Protein AF-A0AAU2HZW0-F1 (afdb_monomer_lite)

Structure (mmCIF, N/CA/C/O backbone):
data_AF-A0AAU2HZW0-F1
#
_entry.id   AF-A0AAU2HZW0-F1
#
loop_
_atom_site.group_PDB
_atom_site.id
_atom_site.type_symbol
_atom_site.label_atom_id
_atom_site.label_alt_id
_atom_site.label_comp_id
_atom_site.label_asym_id
_atom_site.label_entity_id
_atom_site.label_seq_id
_atom_site.pdbx_PDB_ins_code
_atom_site.Cartn_x
_atom_site.Cartn_y
_atom_site.Cartn_z
_atom_site.occupancy
_atom_site.B_iso_or_equiv
_atom_site.auth_seq_id
_atom_site.auth_comp_id
_atom_site.auth_asym_id
_atom_site.auth_atom_id
_atom_site.pdbx_PDB_model_num
ATOM 1 N N . MET A 1 1 ? -7.764 9.791 14.811 1.00 77.94 1 MET A N 1
ATOM 2 C CA . MET A 1 1 ? -8.175 8.556 15.527 1.00 77.94 1 MET A CA 1
ATOM 3 C C . MET A 1 1 ? -9.688 8.484 15.523 1.00 77.94 1 MET A C 1
ATOM 5 O O . MET A 1 1 ? -10.315 9.526 15.674 1.00 77.94 1 MET A O 1
ATOM 9 N N . GLU A 1 2 ? -10.262 7.289 15.417 1.00 84.25 2 GLU A N 1
ATOM 10 C CA . GLU A 1 2 ? -11.712 7.095 15.271 1.00 84.25 2 GLU A CA 1
ATOM 11 C C . GLU A 1 2 ? -12.222 5.983 16.209 1.00 84.25 2 GLU A C 1
ATOM 13 O O . GLU A 1 2 ? -11.619 4.909 16.251 1.00 84.25 2 GLU A O 1
ATOM 18 N N . PRO A 1 3 ? -13.293 6.195 16.997 1.00 88.62 3 PRO A N 1
ATOM 19 C CA . PRO A 1 3 ? -13.894 5.131 17.797 1.00 88.62 3 PRO A CA 1
ATOM 20 C C . PRO A 1 3 ? -14.675 4.162 16.899 1.00 88.62 3 PRO A C 1
ATOM 22 O O . PRO A 1 3 ? -15.538 4.575 16.135 1.00 88.62 3 PRO A O 1
ATOM 25 N N . LEU A 1 4 ? -14.404 2.864 17.029 1.00 88.38 4 LEU A N 1
ATOM 26 C CA . LEU A 1 4 ? -15.073 1.808 16.259 1.00 88.38 4 LEU A CA 1
ATOM 27 C C . LEU A 1 4 ? -16.282 1.206 16.988 1.00 88.38 4 LEU A C 1
ATOM 29 O O . LEU A 1 4 ? -17.094 0.520 16.375 1.00 88.38 4 LEU A O 1
ATOM 33 N N . GLY A 1 5 ? -16.392 1.436 18.297 1.00 91.69 5 GLY A N 1
ATOM 34 C CA . GLY A 1 5 ? -17.470 0.916 19.135 1.00 91.69 5 GLY A CA 1
ATOM 35 C C . GLY A 1 5 ? -16.961 0.182 20.371 1.00 91.69 5 GLY A C 1
ATOM 36 O O . GLY A 1 5 ? -15.777 0.240 20.713 1.00 91.69 5 GLY A O 1
ATOM 37 N N . VAL A 1 6 ? -17.882 -0.491 21.056 1.00 94.88 6 VAL A N 1
ATOM 38 C CA . VAL A 1 6 ? -17.622 -1.249 22.283 1.00 94.88 6 VAL A CA 1
ATOM 39 C C . VAL A 1 6 ? -18.005 -2.705 22.050 1.00 94.88 6 VAL A C 1
ATOM 41 O O . VAL A 1 6 ? -19.063 -2.978 21.484 1.00 94.88 6 VAL A O 1
ATOM 44 N N . ASP A 1 7 ? -17.144 -3.634 22.455 1.00 93.88 7 ASP A N 1
ATOM 45 C CA . ASP A 1 7 ? -17.416 -5.065 22.316 1.00 93.88 7 ASP A CA 1
ATOM 46 C C . ASP A 1 7 ? -18.229 -5.647 23.487 1.00 93.88 7 ASP A C 1
ATOM 48 O O . ASP A 1 7 ? -18.533 -4.977 24.475 1.00 93.88 7 ASP A O 1
ATOM 52 N N . ALA A 1 8 ? -18.562 -6.938 23.397 1.00 94.25 8 ALA A N 1
ATOM 53 C CA . ALA A 1 8 ? -19.323 -7.646 24.427 1.00 94.25 8 ALA A CA 1
ATOM 54 C C . ALA A 1 8 ? -18.599 -7.741 25.788 1.00 94.25 8 ALA A C 1
ATOM 56 O O . ALA A 1 8 ? -19.225 -8.069 26.794 1.00 94.25 8 ALA A O 1
ATOM 57 N N . GLN A 1 9 ? -17.291 -7.474 25.836 1.00 96.50 9 GLN A N 1
ATOM 58 C CA . GLN A 1 9 ? -16.495 -7.439 27.063 1.00 96.50 9 GLN A CA 1
ATOM 59 C C . GLN A 1 9 ? -16.372 -6.019 27.629 1.00 96.50 9 GLN A C 1
ATOM 61 O O . GLN A 1 9 ? -15.643 -5.820 28.601 1.00 96.50 9 GLN A O 1
ATOM 66 N N . MET A 1 10 ? -17.098 -5.047 27.069 1.00 96.06 10 MET A N 1
ATOM 67 C CA . MET A 1 10 ? -17.045 -3.628 27.423 1.00 96.06 10 MET A CA 1
ATOM 68 C C . MET A 1 10 ? -15.685 -2.982 27.127 1.00 96.06 10 MET A C 1
ATOM 70 O O . MET A 1 10 ? -15.244 -2.080 27.840 1.00 96.06 10 MET A O 1
ATOM 74 N N . ARG A 1 11 ? -14.981 -3.432 26.085 1.00 96.50 11 ARG A N 1
ATOM 75 C CA . ARG A 1 11 ? -13.724 -2.815 25.645 1.00 96.50 11 ARG A CA 1
ATOM 76 C C . ARG A 1 11 ? -14.002 -1.818 24.530 1.00 96.50 11 ARG A C 1
ATOM 78 O O . ARG A 1 11 ? -14.713 -2.138 23.584 1.00 96.50 11 ARG A O 1
ATOM 85 N N . LEU A 1 12 ? -13.425 -0.623 24.620 1.00 94.44 12 LEU A N 1
ATOM 86 C CA . LEU A 1 12 ? -13.510 0.399 23.576 1.00 94.44 12 LEU A CA 1
ATOM 87 C C . LEU A 1 12 ? -12.501 0.101 22.463 1.00 94.44 12 LEU A C 1
ATOM 89 O O . LEU A 1 12 ? -11.296 0.044 22.711 1.00 94.44 12 LEU A O 1
ATOM 93 N N . HIS A 1 13 ? -12.986 -0.046 21.236 1.00 93.06 13 HIS A N 1
ATOM 94 C CA . HIS A 1 13 ? -12.160 -0.207 20.046 1.00 93.06 13 HIS A CA 1
ATOM 95 C C . HIS A 1 13 ? -11.891 1.167 19.430 1.00 93.06 13 HIS A C 1
ATOM 97 O O . HIS A 1 13 ? -12.822 1.922 19.152 1.00 93.06 13 HIS A O 1
ATOM 103 N N . VAL A 1 14 ? -10.621 1.491 19.199 1.00 91.69 14 VAL A N 1
ATOM 104 C CA . VAL A 1 14 ? -10.196 2.755 18.586 1.00 91.69 14 VAL A CA 1
ATOM 105 C C . VAL A 1 14 ? -9.297 2.455 17.399 1.00 91.69 14 VAL A C 1
ATOM 107 O O . VAL A 1 14 ? -8.300 1.753 17.543 1.00 91.69 14 VAL A O 1
ATOM 110 N N . LEU A 1 15 ? -9.629 3.002 16.236 1.00 87.00 15 LEU A N 1
ATOM 111 C CA . LEU A 1 15 ? -8.777 2.990 15.062 1.00 87.00 15 LEU A CA 1
ATOM 112 C C . LEU A 1 15 ? -7.745 4.117 15.155 1.00 87.00 15 LEU A C 1
ATOM 114 O O . LEU A 1 15 ? -8.073 5.308 15.223 1.00 87.00 15 LEU A O 1
ATOM 118 N N . CYS A 1 16 ? -6.479 3.729 15.157 1.00 86.00 16 CYS A N 1
ATOM 119 C CA . CYS A 1 16 ? -5.335 4.619 15.138 1.00 86.00 16 CYS A CA 1
ATOM 120 C C . CYS A 1 16 ? -4.863 4.837 13.696 1.00 86.00 16 CYS A C 1
ATOM 122 O O . CYS A 1 16 ? -4.792 3.911 12.890 1.00 86.00 16 CYS A O 1
ATOM 124 N N . GLU A 1 17 ? -4.512 6.082 13.383 1.00 76.81 17 GLU A N 1
ATOM 125 C CA . GLU A 1 17 ? -4.010 6.477 12.059 1.00 76.81 17 GLU A CA 1
ATOM 126 C C . GLU A 1 17 ? -2.512 6.207 11.900 1.00 76.81 17 GLU A C 1
ATOM 128 O O . GLU A 1 17 ? -2.018 6.087 10.784 1.00 76.81 17 GLU A O 1
ATOM 133 N N . SER A 1 18 ? -1.777 6.103 13.012 1.00 76.00 18 SER A N 1
ATOM 134 C CA . SER A 1 18 ? -0.335 5.878 13.003 1.00 76.00 18 SER A CA 1
ATOM 135 C C . SER A 1 18 ? 0.115 4.956 14.142 1.00 76.00 18 SER A C 1
ATOM 137 O O . SER A 1 18 ? -0.542 4.891 15.191 1.00 76.00 18 SER A O 1
ATOM 139 N N . PRO A 1 19 ? 1.274 4.285 13.989 1.00 75.25 19 PRO A N 1
ATOM 140 C CA . PRO A 1 19 ? 1.887 3.522 15.073 1.00 75.25 19 PRO A CA 1
ATOM 141 C C . PRO A 1 19 ? 2.162 4.373 16.318 1.00 75.25 19 PRO A C 1
ATOM 143 O O . PRO A 1 19 ? 1.981 3.891 17.430 1.00 75.25 19 PRO A O 1
ATOM 146 N N . ALA A 1 20 ? 2.535 5.647 16.147 1.00 80.56 20 ALA A N 1
ATOM 147 C CA . ALA A 1 20 ? 2.766 6.564 17.262 1.00 80.56 20 ALA A CA 1
ATOM 148 C C . ALA A 1 20 ? 1.491 6.780 18.090 1.00 80.56 20 ALA A C 1
ATOM 150 O O . ALA A 1 20 ? 1.533 6.661 19.314 1.00 80.56 20 ALA A O 1
ATOM 151 N N . TRP A 1 21 ? 0.345 7.000 17.432 1.00 85.50 21 TRP A N 1
ATOM 152 C CA . TRP A 1 21 ? -0.949 7.109 18.111 1.00 85.50 21 TRP A CA 1
ATOM 153 C C . TRP A 1 21 ? -1.341 5.820 18.820 1.00 85.50 21 TRP A C 1
ATOM 155 O O . TRP A 1 21 ? -1.805 5.874 19.955 1.00 85.50 21 TRP A O 1
ATOM 165 N N . ARG A 1 22 ? -1.115 4.660 18.192 1.00 88.31 22 ARG A N 1
ATOM 166 C CA . ARG A 1 22 ? -1.355 3.360 18.830 1.00 88.31 22 ARG A CA 1
ATOM 167 C C . ARG A 1 22 ? -0.526 3.206 20.104 1.00 88.31 22 ARG A C 1
ATOM 169 O O . ARG A 1 22 ? -1.086 2.874 21.146 1.00 88.31 22 ARG A O 1
ATOM 176 N N . THR A 1 23 ? 0.777 3.474 20.033 1.00 88.88 23 THR A N 1
ATOM 177 C CA . THR A 1 23 ? 1.684 3.398 21.186 1.00 88.88 23 THR A CA 1
ATOM 178 C C . THR A 1 23 ? 1.265 4.375 22.277 1.00 88.88 23 THR A C 1
ATOM 180 O O . THR A 1 23 ? 1.143 3.992 23.438 1.00 88.88 23 THR A O 1
ATOM 183 N N . GLN A 1 24 ? 0.978 5.627 21.919 1.00 91.50 24 GLN A N 1
ATOM 184 C CA . GLN A 1 24 ? 0.520 6.627 22.876 1.00 91.50 24 GLN A CA 1
ATOM 185 C C . GLN A 1 24 ? -0.775 6.183 23.558 1.00 91.50 24 GLN A C 1
ATOM 187 O O . GLN A 1 24 ? -0.855 6.226 24.782 1.00 91.50 24 GLN A O 1
ATOM 192 N N . LEU A 1 25 ? -1.760 5.704 22.796 1.00 91.62 25 LEU A N 1
ATOM 193 C CA . LEU A 1 25 ? -3.047 5.260 23.324 1.00 91.62 25 LEU A CA 1
ATOM 194 C C . LEU A 1 25 ? -2.915 4.024 24.225 1.00 91.62 25 LEU A C 1
ATOM 196 O O . LEU A 1 25 ? -3.631 3.912 25.215 1.00 91.62 25 LEU A O 1
ATOM 200 N N . GLN A 1 26 ? -1.962 3.134 23.941 1.00 90.31 26 GLN A N 1
ATOM 201 C CA . GLN A 1 26 ? -1.610 2.028 24.836 1.00 90.31 26 GLN A CA 1
ATOM 202 C C . GLN A 1 26 ? -1.012 2.527 26.159 1.00 90.31 26 GLN A C 1
ATOM 204 O O . GLN A 1 26 ? -1.363 2.006 27.216 1.00 90.31 26 GLN A O 1
ATOM 209 N N . LEU A 1 27 ? -0.163 3.560 26.122 1.00 93.56 27 LEU A N 1
ATOM 210 C CA . LEU A 1 27 ? 0.446 4.148 27.321 1.00 93.56 27 LEU A CA 1
ATOM 211 C C . LEU A 1 27 ? -0.572 4.902 28.188 1.00 93.56 27 LEU A C 1
ATOM 213 O O . LEU A 1 27 ? -0.536 4.797 29.413 1.00 93.56 27 LEU A O 1
ATOM 217 N N . ILE A 1 28 ? -1.496 5.643 27.569 1.00 94.25 28 ILE A N 1
ATOM 218 C CA . ILE A 1 28 ? -2.490 6.464 28.284 1.00 94.25 28 ILE A CA 1
ATOM 219 C C . ILE A 1 28 ? -3.854 5.781 28.444 1.00 94.25 28 ILE A C 1
ATOM 221 O O . ILE A 1 28 ? -4.786 6.392 28.968 1.00 94.25 28 ILE A O 1
ATOM 225 N N . GLY A 1 29 ? -3.993 4.526 28.012 1.00 93.12 29 GLY A N 1
ATOM 226 C CA . GLY A 1 29 ? -5.290 3.858 27.888 1.00 93.12 29 GLY A CA 1
ATOM 227 C C . GLY A 1 29 ? -6.062 3.786 29.202 1.00 93.12 29 GLY A C 1
ATOM 228 O O . GLY A 1 29 ? -7.246 4.104 29.238 1.00 93.12 29 GLY A O 1
ATOM 229 N N . LYS A 1 30 ? -5.392 3.449 30.311 1.00 94.31 30 LYS A N 1
ATOM 230 C CA . LYS A 1 30 ? -6.036 3.371 31.631 1.00 94.31 30 LYS A CA 1
ATOM 231 C C . LYS A 1 30 ? -6.530 4.744 32.128 1.00 94.31 30 LYS A C 1
ATOM 233 O O . LYS A 1 30 ? -7.710 4.831 32.453 1.00 94.31 30 LYS A O 1
ATOM 238 N N . PRO A 1 31 ? -5.709 5.815 32.148 1.00 96.25 31 PRO A N 1
ATOM 239 C CA . PRO A 1 31 ? -6.196 7.167 32.436 1.00 96.25 31 PRO A CA 1
ATOM 240 C C . PRO A 1 31 ? -7.375 7.609 31.559 1.00 96.25 31 PRO A C 1
ATOM 242 O O . PRO A 1 31 ? -8.339 8.173 32.072 1.00 96.25 31 PRO A O 1
ATOM 245 N N . VAL A 1 32 ? -7.324 7.320 30.253 1.00 94.38 32 VAL A N 1
ATOM 246 C CA . VAL A 1 32 ? -8.407 7.647 29.312 1.00 94.38 32 VAL A CA 1
ATOM 247 C C . VAL A 1 32 ? -9.694 6.905 29.674 1.00 94.38 32 VAL A C 1
ATOM 249 O O . VAL A 1 32 ? -10.743 7.534 29.773 1.00 94.38 32 VAL A O 1
ATOM 252 N N . LEU A 1 33 ? -9.625 5.598 29.937 1.00 95.56 33 LEU A N 1
ATOM 253 C CA . LEU A 1 33 ? -10.787 4.797 30.336 1.00 95.56 33 LEU A CA 1
ATOM 254 C C . LEU A 1 33 ? -11.407 5.276 31.647 1.00 95.56 33 LEU A C 1
ATOM 256 O O . LEU A 1 33 ? -12.627 5.402 31.723 1.00 95.56 33 LEU A O 1
ATOM 260 N N . THR A 1 34 ? -10.583 5.578 32.657 1.00 96.50 34 THR A N 1
ATOM 261 C CA . THR A 1 34 ? -11.065 6.153 33.921 1.00 96.50 34 THR A CA 1
ATOM 262 C C . THR A 1 34 ? -11.847 7.427 33.646 1.00 96.50 34 THR A C 1
ATOM 264 O O . THR A 1 34 ? -12.979 7.564 34.102 1.00 96.50 34 THR A O 1
ATOM 267 N N . ARG A 1 35 ? -11.285 8.326 32.831 1.00 96.69 35 ARG A N 1
ATOM 268 C CA . ARG A 1 35 ? -11.930 9.598 32.522 1.00 96.69 35 ARG A CA 1
ATOM 269 C C . ARG A 1 35 ? -13.231 9.428 31.742 1.00 96.69 35 ARG A C 1
ATOM 271 O O . ARG A 1 35 ? -14.188 10.147 32.006 1.00 96.69 35 ARG A O 1
ATOM 278 N N . ILE A 1 36 ? -13.286 8.482 30.805 1.00 95.12 36 ILE A N 1
ATOM 279 C CA . ILE A 1 36 ? -14.516 8.183 30.062 1.00 95.12 36 ILE A CA 1
ATOM 280 C C . ILE A 1 36 ? -15.592 7.644 31.008 1.00 95.12 36 ILE A C 1
ATOM 282 O O . ILE A 1 36 ? -16.710 8.141 30.968 1.00 95.12 36 ILE A O 1
ATOM 286 N N . ASN A 1 37 ? -15.263 6.697 31.890 1.00 96.81 37 ASN A N 1
ATOM 287 C CA . ASN A 1 37 ? -16.222 6.137 32.848 1.00 96.81 37 ASN A CA 1
ATOM 288 C C . ASN A 1 37 ? -16.684 7.156 33.906 1.00 96.81 37 ASN A C 1
ATOM 290 O O . ASN A 1 37 ? -17.776 7.018 34.442 1.00 96.81 37 ASN A O 1
ATOM 294 N N . GLU A 1 38 ? -15.886 8.181 34.217 1.00 97.25 38 GLU A N 1
ATOM 295 C CA . GLU A 1 38 ? -16.331 9.302 35.059 1.00 97.25 38 GLU A CA 1
ATOM 296 C C . GLU A 1 38 ? -17.369 10.183 34.352 1.00 97.25 38 GLU A C 1
ATOM 298 O O . GLU A 1 38 ? -18.304 10.661 34.990 1.00 97.25 38 GLU A O 1
ATOM 303 N N . ILE A 1 39 ? -17.193 10.420 33.047 1.00 97.25 39 ILE A N 1
ATOM 304 C CA . ILE A 1 39 ? -18.077 11.281 32.245 1.00 97.25 39 ILE A CA 1
ATOM 305 C C . ILE A 1 39 ? -19.340 10.524 31.811 1.00 97.25 39 ILE A C 1
ATOM 307 O O . ILE A 1 39 ? -20.415 11.113 31.758 1.00 97.25 39 ILE A O 1
ATOM 311 N N . VAL A 1 40 ? -19.209 9.228 31.514 1.00 95.06 40 VAL A N 1
ATOM 312 C CA . VAL A 1 40 ? -20.276 8.339 31.032 1.00 95.06 40 VAL A CA 1
ATOM 313 C C . VAL A 1 40 ? -20.294 7.061 31.890 1.00 95.06 40 VAL A C 1
ATOM 315 O O . VAL A 1 40 ? -19.777 6.020 31.471 1.00 95.06 40 VAL A O 1
ATOM 318 N N . PRO A 1 41 ? -20.846 7.110 33.117 1.00 91.56 41 PRO A N 1
ATOM 319 C CA . PRO A 1 41 ? -20.800 5.989 34.064 1.00 91.56 41 PRO A CA 1
ATOM 320 C C . PRO A 1 41 ? -21.468 4.704 33.565 1.00 91.56 41 PRO A C 1
ATOM 322 O O . PRO A 1 41 ? -21.060 3.598 33.928 1.00 91.56 41 PRO A O 1
ATOM 325 N N . GLU A 1 42 ? -22.484 4.827 32.715 1.00 92.81 42 GLU A N 1
ATOM 326 C CA . GLU A 1 42 ? -23.178 3.714 32.072 1.00 92.81 42 GLU A CA 1
ATOM 327 C C . GLU A 1 42 ? -22.309 2.956 31.060 1.00 92.81 42 GLU A C 1
ATOM 329 O O . GLU A 1 42 ? -22.583 1.784 30.801 1.00 92.81 42 GLU A O 1
ATOM 334 N N . ALA A 1 43 ? -21.236 3.570 30.543 1.00 89.69 43 ALA A N 1
ATOM 335 C CA . ALA A 1 43 ? -20.350 2.932 29.572 1.00 89.69 43 ALA A CA 1
ATOM 336 C C . ALA A 1 43 ? -19.562 1.763 30.176 1.00 89.69 43 ALA A C 1
ATOM 338 O O . ALA A 1 43 ? -19.249 0.824 29.453 1.00 89.69 43 ALA A O 1
ATOM 339 N N . ARG A 1 44 ? -19.249 1.804 31.484 1.00 93.06 44 ARG A N 1
ATOM 340 C CA . ARG A 1 44 ? -18.592 0.720 32.250 1.00 93.06 44 ARG A CA 1
ATOM 341 C C . ARG A 1 44 ? -17.438 0.043 31.499 1.00 93.06 44 ARG A C 1
ATOM 343 O O . ARG A 1 44 ? -17.308 -1.182 31.518 1.00 93.06 44 ARG A O 1
ATOM 350 N N . LEU A 1 45 ? -16.609 0.838 30.827 1.00 96.25 45 LEU A N 1
ATOM 351 C CA . LEU A 1 45 ? -15.553 0.326 29.969 1.00 96.25 45 LEU A CA 1
ATOM 352 C C . LEU A 1 45 ? -14.490 -0.390 30.804 1.00 96.25 45 LEU A C 1
ATOM 354 O O . LEU A 1 45 ? -13.998 0.152 31.796 1.00 96.25 45 LEU A O 1
ATOM 358 N N . THR A 1 46 ? -14.116 -1.594 30.385 1.00 96.06 46 THR A N 1
ATOM 359 C CA . THR A 1 46 ? -13.159 -2.472 31.078 1.00 96.06 46 THR A CA 1
ATOM 360 C C . THR A 1 46 ? -11.776 -2.459 30.429 1.00 96.06 46 THR A C 1
ATOM 362 O O . THR A 1 46 ? -10.797 -2.880 31.046 1.00 96.06 46 THR A O 1
ATOM 365 N N . GLY A 1 47 ? -11.673 -1.971 29.191 1.00 94.88 47 GLY A N 1
ATOM 366 C CA . GLY A 1 47 ? -10.436 -1.989 28.422 1.00 94.88 47 GLY A CA 1
ATOM 367 C C . GLY A 1 47 ? -10.489 -1.116 27.175 1.00 94.88 47 GLY A C 1
ATOM 368 O O . GLY A 1 47 ? -11.546 -0.637 26.769 1.00 94.88 47 GLY A O 1
ATOM 369 N N . LEU A 1 48 ? -9.322 -0.915 26.568 1.00 95.44 48 LEU A N 1
ATOM 370 C CA . LEU A 1 48 ? -9.150 -0.155 25.337 1.00 95.44 48 LEU A CA 1
ATOM 371 C C . LEU A 1 48 ? -8.294 -0.976 24.379 1.00 95.44 48 LEU A C 1
ATOM 373 O O . LEU A 1 48 ? -7.218 -1.448 24.750 1.00 95.44 48 LEU A O 1
ATOM 377 N N . LEU A 1 49 ? -8.765 -1.120 23.144 1.00 92.94 49 LEU A N 1
ATOM 378 C CA . LEU A 1 49 ? -8.070 -1.817 22.071 1.00 92.94 49 LEU A CA 1
ATOM 379 C C . LEU A 1 49 ? -7.788 -0.848 20.926 1.00 92.94 49 LEU A C 1
ATOM 381 O O . LEU A 1 49 ? -8.700 -0.351 20.269 1.00 92.94 49 LEU A O 1
ATOM 385 N N . ALA A 1 50 ? -6.501 -0.591 20.705 1.00 91.00 50 ALA A N 1
ATOM 386 C CA . ALA A 1 50 ? -6.011 0.239 19.618 1.00 91.00 50 ALA A CA 1
ATOM 387 C C . ALA A 1 50 ? -5.745 -0.625 18.376 1.00 91.00 50 ALA A C 1
ATOM 389 O O . ALA A 1 50 ? -4.855 -1.482 18.384 1.00 91.00 50 ALA A O 1
ATOM 390 N N . HIS A 1 51 ? -6.511 -0.377 17.320 1.00 85.94 51 HIS A N 1
ATOM 391 C CA . HIS A 1 51 ? -6.424 -1.048 16.027 1.00 85.94 51 HIS A CA 1
ATOM 392 C C . HIS A 1 51 ? -5.679 -0.169 15.034 1.00 85.94 51 HIS A C 1
ATOM 394 O O . HIS A 1 51 ? -5.774 1.052 15.078 1.00 85.94 51 HIS A O 1
ATOM 400 N N . MET A 1 52 ? -4.956 -0.791 14.115 1.00 83.12 52 MET A N 1
ATOM 401 C CA . MET A 1 52 ? -4.471 -0.131 12.904 1.00 83.12 52 MET A CA 1
ATOM 402 C C . MET A 1 52 ? -5.256 -0.708 11.738 1.00 83.12 52 MET A C 1
ATOM 404 O O . MET A 1 52 ? -5.631 -1.882 11.784 1.00 83.12 52 MET A O 1
ATOM 408 N N . ARG A 1 53 ? -5.470 0.082 10.685 1.00 79.38 53 ARG A N 1
ATOM 409 C CA . ARG A 1 53 ? -5.968 -0.491 9.434 1.00 79.38 53 ARG A CA 1
ATOM 410 C C . ARG A 1 53 ? -4.969 -1.544 8.942 1.00 79.38 53 ARG A C 1
ATOM 412 O O . ARG A 1 53 ? -3.761 -1.273 8.982 1.00 79.38 53 ARG A O 1
ATOM 419 N N . PRO A 1 5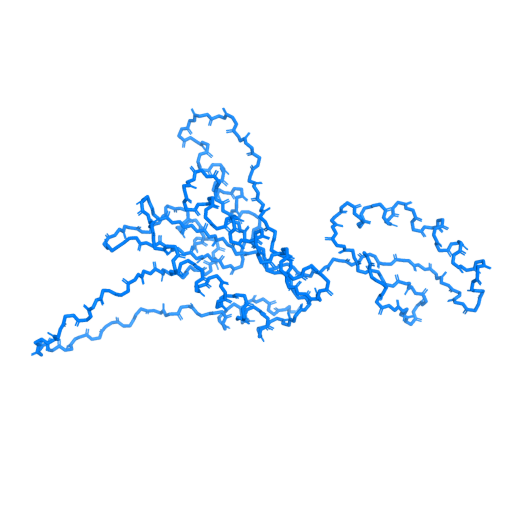4 ? -5.426 -2.727 8.502 1.00 80.06 54 PRO A N 1
ATOM 420 C CA . PRO A 1 54 ? -4.543 -3.675 7.848 1.00 80.06 54 PRO A CA 1
ATOM 421 C C . PRO A 1 54 ? -3.914 -3.010 6.621 1.00 80.06 54 PRO A C 1
ATOM 423 O O . PRO A 1 54 ? -4.559 -2.224 5.924 1.00 80.06 54 PRO A O 1
ATOM 426 N N . ARG A 1 55 ? -2.635 -3.291 6.382 1.00 85.12 55 ARG A N 1
ATOM 427 C CA . ARG A 1 55 ? -1.845 -2.636 5.341 1.00 85.12 55 ARG A CA 1
ATOM 428 C C . ARG A 1 55 ? -1.447 -3.650 4.277 1.00 85.12 55 ARG A C 1
ATOM 430 O O . ARG A 1 55 ? -0.853 -4.672 4.606 1.00 85.12 55 ARG A O 1
ATOM 437 N N . ILE A 1 56 ? -1.724 -3.322 3.021 1.00 89.69 56 ILE A N 1
ATOM 438 C CA . ILE A 1 56 ? -1.209 -4.010 1.840 1.00 89.69 56 ILE A CA 1
ATOM 439 C C . ILE A 1 56 ? -0.011 -3.208 1.333 1.00 89.69 56 ILE A C 1
ATOM 441 O O . ILE A 1 56 ? -0.139 -2.072 0.876 1.00 89.69 56 ILE A O 1
ATOM 445 N N . LEU A 1 57 ? 1.175 -3.781 1.483 1.00 91.12 57 LEU A N 1
ATOM 446 C CA . LEU A 1 57 ? 2.447 -3.238 1.042 1.00 91.12 57 LEU A CA 1
ATOM 447 C C . LEU A 1 57 ? 2.729 -3.683 -0.399 1.00 91.12 57 LEU A C 1
ATOM 449 O O . LEU A 1 57 ? 2.905 -4.867 -0.683 1.00 91.12 57 LEU A O 1
ATOM 453 N N . VAL A 1 58 ? 2.805 -2.712 -1.303 1.00 94.06 58 VAL A N 1
ATOM 454 C CA . VAL A 1 58 ? 3.123 -2.924 -2.717 1.00 94.06 58 VAL A CA 1
ATOM 455 C C . VAL A 1 58 ? 4.529 -2.400 -2.979 1.00 94.06 58 VAL A C 1
ATOM 457 O O . VAL A 1 58 ? 4.791 -1.208 -2.821 1.00 94.06 58 VAL A O 1
ATOM 460 N N . LEU A 1 59 ? 5.440 -3.287 -3.373 1.00 95.06 59 LEU A N 1
ATOM 461 C CA . LEU A 1 59 ? 6.770 -2.920 -3.848 1.00 95.06 59 LEU A CA 1
ATOM 462 C C . LEU A 1 59 ? 6.660 -2.396 -5.281 1.00 95.06 59 LEU A C 1
ATOM 464 O O . LEU A 1 59 ? 6.118 -3.073 -6.147 1.00 95.06 59 LEU A O 1
ATOM 468 N N . VAL A 1 60 ? 7.180 -1.202 -5.531 1.00 95.56 60 VAL A N 1
ATOM 469 C CA . VAL A 1 60 ? 7.156 -0.541 -6.833 1.00 95.56 60 VAL A CA 1
ATOM 470 C C . VAL A 1 60 ? 8.594 -0.301 -7.264 1.00 95.56 60 VAL A C 1
ATOM 472 O O . VAL A 1 60 ? 9.342 0.400 -6.585 1.00 95.56 60 VAL A O 1
ATOM 475 N N . VAL A 1 61 ? 8.995 -0.918 -8.373 1.00 94.88 61 VAL A N 1
ATOM 476 C CA . VAL A 1 61 ? 10.373 -0.881 -8.876 1.00 94.88 61 VAL A CA 1
ATOM 477 C C . VAL A 1 61 ? 10.381 -0.649 -10.377 1.00 94.88 61 VAL A C 1
ATOM 479 O O . VAL A 1 61 ? 9.445 -1.035 -11.081 1.00 94.88 61 VAL A O 1
ATOM 482 N N . ALA A 1 62 ? 11.456 -0.052 -10.877 1.00 94.81 62 ALA A N 1
ATOM 483 C CA . ALA A 1 62 ? 11.631 0.189 -12.297 1.00 94.81 62 ALA A CA 1
ATOM 484 C C . ALA A 1 62 ? 13.040 -0.149 -12.777 1.00 94.81 62 ALA A C 1
ATOM 486 O O . ALA A 1 62 ? 13.985 -0.199 -11.993 1.00 94.81 62 ALA A O 1
ATOM 487 N N . THR A 1 63 ? 13.171 -0.391 -14.079 1.00 91.88 63 THR A N 1
ATOM 488 C CA . THR A 1 63 ? 14.472 -0.412 -14.755 1.00 91.88 63 THR A CA 1
ATOM 489 C C . THR A 1 63 ? 15.023 0.999 -14.896 1.00 91.88 63 THR A C 1
ATOM 491 O O . THR A 1 63 ? 14.247 1.950 -15.039 1.00 91.88 63 THR A O 1
ATOM 494 N N . ASP A 1 64 ? 16.346 1.119 -14.973 1.00 80.12 64 ASP A N 1
ATOM 495 C CA . ASP A 1 64 ? 17.018 2.390 -15.231 1.00 80.12 64 ASP A CA 1
ATOM 496 C C . ASP A 1 64 ? 16.417 3.066 -16.476 1.00 80.12 64 ASP A C 1
ATOM 498 O O . ASP A 1 64 ? 16.306 2.459 -17.545 1.00 80.12 64 ASP A O 1
ATOM 502 N N . ASN A 1 65 ? 16.012 4.330 -16.327 1.00 83.00 65 ASN A N 1
ATOM 503 C CA . ASN A 1 65 ? 15.390 5.172 -17.362 1.00 83.00 65 ASN A CA 1
ATOM 504 C C . ASN A 1 65 ? 13.924 4.871 -17.727 1.00 83.00 65 ASN A C 1
ATOM 506 O O . ASN A 1 65 ? 13.452 5.337 -18.767 1.00 83.00 65 ASN A O 1
ATOM 510 N N . PHE A 1 66 ? 13.165 4.137 -16.909 1.00 90.19 66 PHE A N 1
ATOM 511 C CA . PHE A 1 66 ? 11.714 4.092 -17.108 1.00 90.19 66 PHE A CA 1
ATOM 512 C C . PHE A 1 66 ? 11.095 5.489 -16.905 1.00 90.19 66 PHE A C 1
ATOM 514 O O . PHE A 1 66 ? 11.238 6.077 -15.836 1.00 90.19 66 PHE A O 1
ATOM 521 N N . ALA A 1 67 ? 10.399 6.008 -17.922 1.00 89.44 67 ALA A N 1
ATOM 522 C CA . ALA A 1 67 ? 9.929 7.400 -17.952 1.00 89.44 67 ALA A CA 1
ATOM 523 C C . ALA A 1 67 ? 8.428 7.571 -18.264 1.00 89.44 67 ALA A C 1
ATOM 525 O O . ALA A 1 67 ? 7.958 8.699 -18.389 1.00 89.44 67 ALA A O 1
ATOM 526 N N . ASP A 1 68 ? 7.659 6.486 -18.414 1.00 93.31 68 ASP A N 1
ATOM 527 C CA . ASP A 1 68 ? 6.226 6.581 -18.733 1.00 93.31 68 ASP A CA 1
ATOM 528 C C . ASP A 1 68 ? 5.398 6.892 -17.475 1.00 93.31 68 ASP A C 1
ATOM 530 O O . ASP A 1 68 ? 4.794 6.010 -16.866 1.00 93.31 68 ASP A O 1
ATOM 534 N N . GLU A 1 69 ? 5.403 8.162 -17.066 1.00 93.50 69 GLU A N 1
ATOM 535 C CA . GLU A 1 69 ? 4.695 8.652 -15.875 1.00 93.50 69 GLU A CA 1
ATOM 536 C C . GLU A 1 69 ? 3.183 8.366 -15.901 1.00 93.50 69 GLU A C 1
ATOM 538 O O . GLU A 1 69 ? 2.579 8.165 -14.839 1.00 93.50 69 GLU A O 1
ATOM 543 N N . GLN A 1 70 ? 2.580 8.325 -17.096 1.00 93.81 70 GLN A N 1
ATOM 544 C CA . GLN A 1 70 ? 1.159 8.029 -17.273 1.00 93.81 70 GLN A CA 1
ATOM 545 C C . GLN A 1 70 ? 0.878 6.564 -16.949 1.00 93.81 70 GLN A C 1
ATOM 547 O O . GLN A 1 70 ? 0.015 6.290 -16.119 1.00 93.81 70 GLN A O 1
ATOM 552 N N . LEU A 1 71 ? 1.660 5.633 -17.511 1.00 94.44 71 LEU A N 1
ATOM 553 C CA . LEU A 1 71 ? 1.507 4.210 -17.202 1.00 94.44 71 LEU A CA 1
ATOM 554 C C . LEU A 1 71 ? 1.695 3.933 -15.705 1.00 94.44 71 LEU A C 1
ATOM 556 O O . LEU A 1 71 ? 0.963 3.126 -15.139 1.00 94.44 71 LEU A O 1
ATOM 560 N N . VAL A 1 72 ? 2.652 4.604 -15.051 1.00 94.81 72 VAL A N 1
ATOM 561 C CA . VAL A 1 72 ? 2.814 4.496 -13.590 1.00 94.81 72 VAL A CA 1
ATOM 562 C C . VAL A 1 72 ? 1.537 4.913 -12.878 1.00 94.81 72 VAL A C 1
ATOM 564 O O . VAL A 1 72 ? 1.041 4.173 -12.036 1.00 94.81 72 VAL A O 1
ATOM 567 N N . SER A 1 73 ? 0.995 6.077 -13.228 1.00 94.38 73 SER A N 1
ATOM 568 C CA . SER A 1 73 ? -0.193 6.624 -12.573 1.00 94.38 73 SER A CA 1
ATOM 569 C C . SER A 1 73 ? -1.412 5.719 -12.750 1.00 94.38 73 SER A C 1
ATOM 571 O O . SER A 1 73 ? -2.104 5.442 -11.771 1.00 94.38 73 SER A O 1
ATOM 573 N N . ASP A 1 74 ? -1.630 5.220 -13.968 1.00 94.50 74 ASP A N 1
ATOM 574 C CA . ASP A 1 74 ? -2.760 4.352 -14.302 1.00 94.50 74 ASP A CA 1
ATOM 575 C C . ASP A 1 74 ? -2.676 3.025 -13.544 1.00 94.50 74 ASP A C 1
ATOM 577 O O . ASP A 1 74 ? -3.640 2.618 -12.899 1.00 94.50 74 ASP A O 1
ATOM 581 N N . VAL A 1 75 ? -1.502 2.384 -13.535 1.00 95.69 75 VAL A N 1
ATOM 582 C CA . VAL A 1 75 ? -1.329 1.095 -12.853 1.00 95.69 75 VAL A CA 1
ATOM 583 C C . VAL A 1 75 ? -1.387 1.241 -11.334 1.00 95.69 75 VAL A C 1
ATOM 585 O O . VAL A 1 75 ? -1.929 0.364 -10.660 1.00 95.69 75 VAL A O 1
ATOM 588 N N . LEU A 1 76 ? -0.843 2.321 -10.764 1.00 94.12 76 LEU A N 1
ATOM 589 C CA . LEU A 1 76 ? -0.961 2.564 -9.325 1.00 94.12 76 LEU A CA 1
ATOM 590 C C . LEU A 1 76 ? -2.424 2.765 -8.924 1.00 94.12 76 LEU A C 1
ATOM 592 O O . LEU A 1 76 ? -2.856 2.187 -7.928 1.00 94.12 76 LEU A O 1
ATOM 596 N N . LEU A 1 77 ? -3.195 3.516 -9.712 1.00 92.94 77 LEU A N 1
ATOM 597 C CA . LEU A 1 77 ? -4.620 3.714 -9.473 1.00 92.94 77 LEU A CA 1
ATOM 598 C C . LEU A 1 77 ? -5.412 2.401 -9.615 1.00 92.94 77 LEU A C 1
ATOM 600 O O . LEU A 1 77 ? -6.175 2.060 -8.713 1.00 92.94 77 LEU A O 1
ATOM 604 N N . GLU A 1 78 ? -5.183 1.641 -10.691 1.00 93.62 78 GLU A N 1
ATOM 605 C CA . GLU A 1 78 ? -5.763 0.306 -10.918 1.00 93.62 78 GLU A CA 1
ATOM 606 C C . GLU A 1 78 ? -5.471 -0.626 -9.738 1.00 93.62 78 GLU A C 1
ATOM 608 O O . GLU A 1 78 ? -6.388 -1.169 -9.134 1.00 93.62 78 GLU A O 1
ATOM 613 N N . THR A 1 79 ? -4.205 -0.720 -9.324 1.00 93.44 79 THR A N 1
ATOM 614 C CA . THR A 1 79 ? -3.787 -1.560 -8.191 1.00 93.44 79 THR A CA 1
ATOM 615 C C . THR A 1 79 ? -4.519 -1.176 -6.905 1.00 93.44 79 THR A C 1
ATOM 617 O O . THR A 1 79 ? -4.849 -2.035 -6.090 1.00 93.44 79 THR A O 1
ATOM 620 N N . CYS A 1 80 ? -4.786 0.113 -6.696 1.00 88.69 80 CYS A N 1
ATOM 621 C CA . CYS A 1 80 ? -5.523 0.561 -5.521 1.00 88.69 80 CYS A CA 1
ATOM 622 C C . CYS A 1 80 ? -6.995 0.150 -5.577 1.00 88.69 80 CYS A C 1
ATOM 624 O O . CYS A 1 80 ? -7.528 -0.294 -4.558 1.00 88.69 80 CYS A O 1
ATOM 626 N N . TYR A 1 81 ? -7.635 0.244 -6.745 1.00 89.38 81 TYR A N 1
ATOM 627 C CA . TYR A 1 81 ? -8.990 -0.270 -6.935 1.00 89.38 81 TYR A CA 1
ATOM 628 C C . TYR A 1 81 ? -9.055 -1.780 -6.736 1.00 89.38 81 TYR A C 1
ATOM 630 O O . TYR A 1 81 ? -9.915 -2.240 -5.988 1.00 89.38 81 TYR A O 1
ATOM 638 N N . ASP A 1 82 ? -8.101 -2.524 -7.291 1.00 90.56 82 ASP A N 1
ATOM 639 C CA . ASP A 1 82 ? -8.013 -3.971 -7.112 1.00 90.56 82 ASP A CA 1
ATOM 640 C C . ASP A 1 82 ? -7.882 -4.345 -5.631 1.00 90.56 82 ASP A C 1
ATOM 642 O O . ASP A 1 82 ? -8.524 -5.283 -5.166 1.00 90.56 82 ASP A O 1
ATOM 646 N N . VAL A 1 83 ? -7.075 -3.610 -4.853 1.00 86.94 83 VAL A N 1
ATOM 647 C CA . VAL A 1 83 ? -6.946 -3.853 -3.408 1.00 86.94 83 VAL A CA 1
ATOM 648 C C . VAL A 1 83 ? -8.253 -3.554 -2.675 1.00 86.94 83 VAL A C 1
ATOM 650 O O . VAL A 1 83 ? -8.654 -4.346 -1.823 1.00 86.94 83 VAL A O 1
ATOM 653 N N . ILE A 1 84 ? -8.937 -2.455 -3.000 1.00 84.88 84 ILE A N 1
ATOM 654 C CA . ILE A 1 84 ? -10.232 -2.121 -2.388 1.00 84.88 84 ILE A CA 1
ATOM 655 C C . ILE A 1 84 ? -11.278 -3.187 -2.730 1.00 84.88 84 ILE A C 1
ATOM 657 O O . ILE A 1 84 ? -12.015 -3.622 -1.848 1.00 84.88 84 ILE A O 1
ATOM 661 N N . GLU A 1 85 ? -11.335 -3.644 -3.980 1.00 87.31 85 GLU A N 1
ATOM 662 C CA . GLU A 1 85 ? -12.251 -4.702 -4.410 1.00 87.31 85 GLU A CA 1
ATOM 663 C C . GLU A 1 85 ? -11.911 -6.048 -3.750 1.00 87.31 85 GLU A C 1
ATOM 665 O O . GLU A 1 85 ? -12.799 -6.816 -3.359 1.00 87.31 85 GLU A O 1
ATOM 670 N N . ALA A 1 86 ? -10.618 -6.342 -3.601 1.00 86.88 86 ALA A N 1
ATOM 671 C CA . ALA A 1 86 ? -10.140 -7.606 -3.070 1.00 86.88 86 ALA A CA 1
ATOM 672 C C . ALA A 1 86 ? -10.278 -7.712 -1.543 1.00 86.88 86 ALA A C 1
ATOM 674 O O . ALA A 1 86 ? -10.698 -8.759 -1.036 1.00 86.88 86 ALA A O 1
ATOM 675 N N . PHE A 1 87 ? -9.930 -6.653 -0.818 1.00 83.56 87 PHE A N 1
ATOM 676 C CA . PHE A 1 87 ? -9.773 -6.671 0.636 1.00 83.56 87 PHE A CA 1
ATOM 677 C C . PHE A 1 87 ? -10.751 -5.756 1.371 1.00 83.56 87 PHE A C 1
ATOM 679 O O . PHE A 1 87 ? -10.912 -5.917 2.571 1.00 83.56 87 PHE A O 1
ATOM 686 N N . GLY A 1 88 ? -11.425 -4.841 0.677 1.00 81.25 88 GLY A N 1
ATOM 687 C CA . GLY A 1 88 ? -12.329 -3.866 1.277 1.00 81.25 88 GLY A CA 1
ATOM 688 C C . GLY A 1 88 ? -11.674 -2.495 1.513 1.00 81.25 88 GLY A C 1
ATOM 689 O O . GLY A 1 88 ? -10.445 -2.378 1.587 1.00 81.25 88 GLY A O 1
ATOM 690 N N . PRO A 1 89 ? -12.485 -1.427 1.628 1.00 79.00 89 PRO A N 1
ATOM 691 C CA . PRO A 1 89 ? -12.016 -0.041 1.763 1.00 79.00 89 PRO A CA 1
ATOM 692 C C . PRO A 1 89 ? -11.322 0.263 3.104 1.00 79.00 89 PRO A C 1
ATOM 694 O O . PRO A 1 89 ? -10.699 1.313 3.272 1.00 79.00 89 PRO A O 1
ATOM 697 N N . GLU A 1 90 ? -11.420 -0.631 4.085 1.00 76.19 90 GLU A N 1
ATOM 698 C CA . GLU A 1 90 ? -10.745 -0.527 5.376 1.00 76.19 90 GLU A CA 1
ATOM 699 C C . GLU A 1 90 ? -9.243 -0.833 5.306 1.00 76.19 90 GLU A C 1
ATOM 701 O O . GLU A 1 90 ? -8.515 -0.509 6.248 1.00 76.19 90 GLU A O 1
ATOM 706 N N . HIS A 1 91 ? -8.766 -1.421 4.206 1.00 81.06 91 HIS A N 1
ATOM 707 C CA . HIS A 1 91 ? -7.353 -1.716 3.997 1.00 81.06 91 HIS A CA 1
ATOM 708 C C . HIS A 1 91 ? -6.598 -0.487 3.477 1.00 81.06 91 HIS A C 1
ATOM 710 O O . HIS A 1 91 ? -7.072 0.264 2.626 1.00 81.06 91 HIS A O 1
ATOM 716 N N . GLN A 1 92 ? -5.385 -0.275 3.985 1.00 82.88 92 GLN A N 1
ATOM 717 C CA . GLN A 1 92 ? -4.482 0.760 3.482 1.00 82.88 92 GLN A CA 1
ATOM 718 C C . GLN A 1 92 ? -3.556 0.177 2.419 1.00 82.88 92 GLN A C 1
ATOM 720 O O . GLN A 1 92 ? -2.851 -0.794 2.686 1.00 82.88 92 GLN A O 1
ATOM 725 N N . VAL A 1 93 ? -3.505 0.806 1.245 1.00 87.44 93 VAL A N 1
ATOM 726 C CA . VAL A 1 93 ? -2.485 0.517 0.231 1.00 87.44 93 VAL A CA 1
ATOM 727 C C . VAL A 1 93 ? -1.277 1.382 0.512 1.00 87.44 93 VAL A C 1
ATOM 729 O O . VAL A 1 93 ? -1.382 2.603 0.566 1.00 87.44 93 VAL A O 1
ATOM 732 N N . ALA A 1 94 ? -0.114 0.769 0.653 1.00 88.25 94 ALA A N 1
ATOM 733 C CA . ALA A 1 94 ? 1.102 1.512 0.885 1.00 88.25 94 ALA A CA 1
ATOM 734 C C . ALA A 1 94 ? 2.190 1.111 -0.094 1.00 88.25 94 ALA A C 1
ATOM 736 O O . ALA A 1 94 ? 2.481 -0.071 -0.273 1.00 88.25 94 ALA A O 1
ATOM 737 N N . LEU A 1 95 ? 2.809 2.120 -0.691 1.00 91.50 95 LEU A N 1
ATOM 738 C CA . LEU A 1 95 ? 3.777 1.943 -1.756 1.00 91.50 95 LEU A CA 1
ATOM 739 C C . LEU A 1 95 ? 5.186 1.973 -1.169 1.00 91.50 95 LEU A C 1
ATOM 741 O O . LEU A 1 95 ? 5.558 2.879 -0.420 1.00 91.50 95 LEU A O 1
ATOM 745 N N . LYS A 1 96 ? 5.981 0.968 -1.511 1.00 90.31 96 LYS A N 1
ATOM 746 C CA . LYS A 1 96 ? 7.393 0.883 -1.160 1.00 90.31 96 LYS A CA 1
ATOM 747 C C . LYS A 1 96 ? 8.211 1.108 -2.421 1.00 90.31 96 LYS A C 1
ATOM 749 O O . LYS A 1 96 ? 8.056 0.368 -3.384 1.00 90.31 96 LYS A O 1
ATOM 754 N N . VAL A 1 97 ? 9.075 2.110 -2.389 1.00 90.56 97 VAL A N 1
ATOM 755 C CA . VAL A 1 97 ? 10.049 2.417 -3.444 1.00 90.56 97 VAL A CA 1
ATOM 756 C C . VAL A 1 97 ? 11.456 2.370 -2.857 1.00 90.56 97 VAL A C 1
ATOM 758 O O . VAL A 1 97 ? 11.612 2.383 -1.633 1.00 90.56 97 VAL A O 1
ATOM 761 N N . LEU A 1 98 ? 12.475 2.306 -3.713 1.00 84.94 98 LEU A N 1
ATOM 762 C CA . LEU A 1 98 ? 13.872 2.229 -3.269 1.00 84.94 98 LEU A CA 1
ATOM 763 C C . LEU A 1 98 ? 14.451 3.610 -2.929 1.00 84.94 98 LEU A C 1
ATOM 765 O O . LEU A 1 98 ? 15.324 3.699 -2.072 1.00 84.94 98 LEU A O 1
ATOM 769 N N . GLY A 1 99 ? 13.877 4.678 -3.494 1.00 73.81 99 GLY A N 1
ATOM 770 C CA . GLY A 1 99 ? 14.089 6.064 -3.064 1.00 73.81 99 GLY A CA 1
ATOM 771 C C . GLY A 1 99 ? 15.267 6.788 -3.718 1.00 73.81 99 GLY A C 1
ATOM 772 O O . GLY A 1 99 ? 15.673 7.827 -3.208 1.00 73.81 99 GLY A O 1
ATOM 773 N N . GLU A 1 100 ? 15.802 6.274 -4.825 1.00 70.75 100 GLU A N 1
ATOM 774 C CA . GLU A 1 100 ? 17.063 6.752 -5.418 1.00 70.75 100 GLU A CA 1
ATOM 775 C C . GLU A 1 100 ? 16.904 7.306 -6.841 1.00 70.75 100 GLU A C 1
ATOM 777 O O . GLU A 1 100 ? 17.812 7.950 -7.364 1.00 70.75 100 GLU A O 1
ATOM 782 N N . SER A 1 101 ? 15.755 7.083 -7.484 1.00 85.75 101 SER A N 1
ATOM 783 C CA . SER A 1 101 ? 15.540 7.422 -8.892 1.00 85.75 101 SER A CA 1
ATOM 784 C C . SER A 1 101 ? 14.472 8.499 -9.113 1.00 85.75 101 SER A C 1
ATOM 786 O O . SER A 1 101 ? 13.576 8.718 -8.294 1.00 85.75 101 SER A O 1
ATOM 788 N N . ALA A 1 102 ? 14.509 9.145 -10.286 1.00 88.69 102 ALA A N 1
ATOM 789 C CA . ALA A 1 102 ? 13.432 10.033 -10.740 1.00 88.69 102 ALA A CA 1
ATOM 790 C C . ALA A 1 102 ? 12.067 9.316 -10.767 1.00 88.69 102 ALA A C 1
ATOM 792 O O . ALA A 1 102 ? 11.039 9.922 -10.465 1.00 88.69 102 ALA A O 1
ATOM 793 N N . PHE A 1 103 ? 12.073 8.012 -11.057 1.00 91.69 103 PHE A N 1
ATOM 794 C CA . PHE A 1 103 ? 10.901 7.151 -10.967 1.00 91.69 103 PHE A CA 1
ATOM 795 C C . PHE A 1 103 ? 10.365 7.064 -9.529 1.00 91.69 103 PHE A C 1
ATOM 797 O O . PHE A 1 103 ? 9.175 7.286 -9.306 1.00 91.69 103 PHE A O 1
ATOM 804 N N . ASP A 1 104 ? 11.230 6.827 -8.539 1.00 89.75 104 ASP A N 1
ATOM 805 C CA . ASP A 1 104 ? 10.822 6.757 -7.128 1.00 89.75 104 ASP A CA 1
ATOM 806 C C . ASP A 1 104 ? 10.234 8.092 -6.648 1.00 89.75 104 ASP A C 1
ATOM 808 O O . ASP A 1 104 ? 9.209 8.127 -5.959 1.00 89.75 104 ASP A O 1
ATOM 812 N N . HIS A 1 105 ? 10.839 9.210 -7.065 1.00 88.88 105 HIS A N 1
ATOM 813 C CA . HIS A 1 105 ? 10.308 10.544 -6.793 1.00 88.88 105 HIS A CA 1
ATOM 814 C C . HIS A 1 105 ? 8.940 10.772 -7.446 1.00 88.88 105 HIS A C 1
ATOM 816 O O . HIS A 1 105 ? 8.064 11.382 -6.828 1.00 88.88 105 HIS A O 1
ATOM 822 N N . HIS A 1 106 ? 8.724 10.278 -8.667 1.00 92.19 106 HIS A N 1
ATOM 823 C CA . HIS A 1 106 ? 7.423 10.346 -9.332 1.00 92.19 106 HIS A CA 1
ATOM 824 C C . HIS A 1 106 ? 6.344 9.579 -8.564 1.00 92.19 106 HIS A C 1
ATOM 826 O O . HIS A 1 106 ? 5.317 10.165 -8.217 1.00 92.19 106 HIS A O 1
ATOM 832 N N . VAL A 1 107 ? 6.611 8.319 -8.204 1.00 91.69 107 VAL A N 1
ATOM 833 C CA . VAL A 1 107 ? 5.705 7.498 -7.379 1.00 91.69 107 VAL A CA 1
ATOM 834 C C . VAL A 1 107 ? 5.397 8.198 -6.052 1.00 91.69 107 VAL A C 1
ATOM 836 O O . VAL A 1 107 ? 4.253 8.201 -5.594 1.00 91.69 107 VAL A O 1
ATOM 839 N N . GLY A 1 108 ? 6.388 8.862 -5.454 1.00 88.94 108 GLY A N 1
ATOM 840 C CA . GLY A 1 108 ? 6.188 9.636 -4.233 1.00 88.94 108 GLY A CA 1
ATOM 841 C C . GLY A 1 108 ? 5.303 10.853 -4.370 1.00 88.94 108 GLY A C 1
ATOM 842 O O . GLY A 1 108 ? 4.406 11.046 -3.549 1.00 88.94 108 GLY A O 1
ATOM 843 N N . ARG A 1 109 ? 5.509 11.655 -5.417 1.00 90.50 109 ARG A N 1
ATOM 844 C CA . ARG A 1 109 ? 4.625 12.789 -5.716 1.00 90.50 109 ARG A CA 1
ATOM 845 C C . ARG A 1 109 ? 3.199 12.313 -5.971 1.00 90.50 109 ARG A C 1
ATOM 847 O O . ARG A 1 109 ? 2.266 12.921 -5.452 1.00 90.50 109 ARG A O 1
ATOM 854 N N . TRP A 1 110 ? 3.038 11.215 -6.712 1.00 92.25 110 TRP A N 1
ATOM 855 C CA . TRP A 1 110 ? 1.735 10.603 -6.962 1.00 92.25 110 TRP A CA 1
ATOM 856 C C . TRP A 1 110 ? 1.047 10.199 -5.649 1.00 92.25 110 TRP A C 1
ATOM 858 O O . TRP A 1 110 ? -0.086 10.616 -5.404 1.00 92.25 110 TRP A O 1
ATOM 868 N N . ALA A 1 111 ? 1.742 9.478 -4.761 1.00 88.38 111 ALA A N 1
ATOM 869 C CA . ALA A 1 111 ? 1.194 9.030 -3.477 1.00 88.38 111 ALA A CA 1
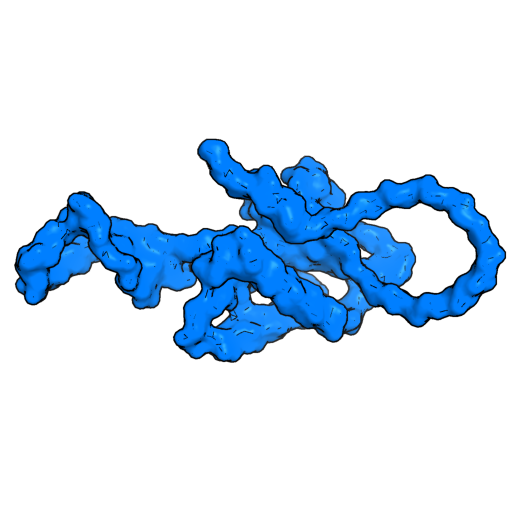ATOM 870 C C . ALA A 1 111 ? 0.813 10.205 -2.558 1.00 88.38 111 ALA A C 1
ATOM 872 O O . ALA A 1 111 ? -0.252 10.197 -1.931 1.00 88.38 111 ALA A O 1
ATOM 873 N N . ALA A 1 112 ? 1.655 11.242 -2.507 1.00 84.50 112 ALA A N 1
ATOM 874 C CA . ALA A 1 112 ? 1.393 12.448 -1.728 1.00 84.50 112 ALA A CA 1
ATOM 875 C C . ALA A 1 112 ? 0.153 13.197 -2.242 1.00 84.50 112 ALA A C 1
ATOM 877 O O . ALA A 1 112 ? -0.723 13.541 -1.450 1.00 84.50 112 ALA A O 1
ATOM 878 N N . ALA A 1 113 ? 0.037 13.384 -3.563 1.00 85.88 113 ALA A N 1
ATOM 879 C CA . ALA A 1 113 ? -1.106 14.053 -4.180 1.00 85.88 113 ALA A CA 1
ATOM 880 C C . ALA A 1 113 ? -2.431 13.330 -3.882 1.00 85.88 113 ALA A C 1
ATOM 882 O O . ALA A 1 113 ? -3.417 13.976 -3.522 1.00 85.88 113 ALA A O 1
ATOM 883 N N . HIS A 1 114 ? -2.443 11.996 -3.959 1.00 81.50 114 HIS A N 1
ATOM 884 C CA . HIS A 1 114 ? -3.647 11.205 -3.696 1.00 81.50 114 HIS A CA 1
ATOM 885 C C . HIS A 1 114 ? -4.007 11.178 -2.211 1.00 81.50 114 HIS A C 1
ATOM 887 O O . HIS A 1 114 ? -5.181 11.299 -1.879 1.00 81.50 114 HIS A O 1
ATOM 893 N N . THR A 1 115 ? -3.017 11.135 -1.314 1.00 73.69 115 THR A N 1
ATOM 894 C CA . THR A 1 115 ? -3.256 11.247 0.135 1.00 73.69 115 THR A CA 1
ATOM 895 C C . THR A 1 115 ? -3.888 12.586 0.503 1.00 73.69 115 THR A C 1
ATOM 897 O O . THR A 1 115 ? -4.834 12.630 1.290 1.00 73.69 115 THR A O 1
ATOM 900 N N . SER A 1 116 ? -3.388 13.685 -0.069 1.00 66.44 116 SER A N 1
ATOM 901 C CA . SER A 1 116 ? -3.943 15.020 0.169 1.00 66.44 116 SER A CA 1
ATOM 902 C C . SER A 1 116 ? -5.357 15.166 -0.393 1.00 66.44 116 SER A C 1
ATOM 904 O O . SER A 1 116 ? -6.207 15.753 0.271 1.00 66.44 116 SER A O 1
ATOM 906 N N . ALA A 1 117 ? -5.629 14.607 -1.576 1.00 61.94 117 ALA A N 1
ATOM 907 C CA . ALA A 1 117 ? -6.954 14.647 -2.193 1.00 61.94 117 ALA A CA 1
ATOM 908 C C . ALA A 1 117 ? -8.006 13.854 -1.400 1.00 61.94 117 ALA A C 1
ATOM 910 O O . ALA A 1 117 ? -9.191 14.177 -1.446 1.00 61.94 117 ALA A O 1
ATOM 911 N N . THR A 1 118 ? -7.579 12.834 -0.655 1.00 61.25 118 THR A N 1
ATOM 912 C CA . THR A 1 118 ? -8.473 11.973 0.120 1.00 61.25 118 THR A CA 1
ATOM 913 C C . THR A 1 118 ? -8.528 12.311 1.611 1.00 61.25 118 THR A C 1
ATOM 915 O O . THR A 1 118 ? -9.174 11.593 2.376 1.00 61.25 118 THR A O 1
ATOM 918 N N . ALA A 1 119 ? -7.871 13.388 2.051 1.00 53.94 119 ALA A N 1
ATOM 919 C CA . ALA A 1 119 ? -7.879 13.819 3.445 1.00 53.94 119 ALA A CA 1
ATOM 920 C C . ALA A 1 119 ? -9.311 14.183 3.890 1.00 53.94 119 ALA A C 1
ATOM 922 O O . ALA A 1 119 ? -9.844 15.227 3.525 1.00 53.94 119 ALA A O 1
ATOM 923 N N . GLY A 1 120 ? -9.945 13.298 4.667 1.00 47.53 120 GLY A N 1
ATOM 924 C CA . GLY A 1 120 ? -11.323 13.447 5.160 1.00 47.53 120 GLY A CA 1
ATOM 925 C C . GLY A 1 120 ? -12.299 12.374 4.669 1.00 47.53 120 GLY A C 1
ATOM 926 O O . GLY A 1 120 ? -13.387 12.243 5.223 1.00 47.53 120 GLY A O 1
ATOM 927 N N . VAL A 1 121 ? -11.905 11.564 3.685 1.00 48.09 121 VAL A N 1
ATOM 928 C CA . VAL A 1 121 ? -12.623 10.347 3.289 1.00 48.09 121 VAL A CA 1
ATOM 929 C C . VAL A 1 121 ? -11.892 9.159 3.912 1.00 48.09 121 VAL A C 1
ATOM 931 O O . VAL A 1 121 ? -10.668 9.173 4.020 1.00 48.09 121 VAL A O 1
ATOM 934 N N . SER A 1 122 ? -12.625 8.125 4.329 1.00 46.91 122 SER A N 1
ATOM 935 C CA . SER A 1 122 ? -12.088 6.822 4.757 1.00 46.91 122 SER A CA 1
ATOM 936 C C . SER A 1 122 ? -11.436 6.083 3.573 1.00 46.91 122 SER A C 1
ATOM 938 O O . SER A 1 122 ? -11.841 4.992 3.194 1.00 46.91 122 SER A O 1
ATOM 940 N N . ALA A 1 123 ? -10.477 6.723 2.925 1.00 43.25 123 ALA A N 1
ATOM 941 C CA . ALA A 1 123 ? -9.800 6.281 1.724 1.00 43.25 123 ALA A CA 1
ATOM 942 C C . ALA A 1 123 ? -8.430 5.695 2.093 1.00 43.25 123 ALA A C 1
ATOM 944 O O . ALA A 1 123 ? -7.889 6.021 3.159 1.00 43.25 123 ALA A O 1
ATOM 945 N N . PRO A 1 124 ? -7.858 4.826 1.245 1.00 48.84 124 PRO A N 1
ATOM 946 C CA . PRO A 1 124 ? -6.562 4.222 1.517 1.00 48.84 124 PRO A CA 1
ATOM 947 C C . PRO A 1 124 ? -5.499 5.308 1.724 1.00 48.84 124 PRO A C 1
ATOM 949 O O . PRO A 1 124 ? -5.333 6.211 0.911 1.00 48.84 124 PRO A O 1
ATOM 952 N N . LEU A 1 125 ? -4.793 5.222 2.851 1.00 52.03 125 LEU A N 1
ATOM 953 C CA . LEU A 1 125 ? -3.666 6.094 3.162 1.00 52.03 125 LEU A CA 1
ATOM 954 C C . LEU A 1 125 ? -2.439 5.606 2.394 1.00 52.03 125 LEU A C 1
ATOM 956 O O . LEU A 1 125 ? -1.900 4.543 2.705 1.00 52.03 125 LEU A O 1
ATOM 960 N N . TYR A 1 126 ? -1.990 6.401 1.424 1.00 55.25 126 TYR A N 1
ATOM 961 C CA . TYR A 1 126 ? -0.817 6.106 0.609 1.00 55.25 126 TYR A CA 1
ATOM 962 C C . TYR A 1 126 ? 0.452 6.492 1.375 1.00 55.25 126 TYR A C 1
ATOM 964 O O . TYR A 1 126 ? 0.898 7.636 1.369 1.00 55.25 126 TYR A O 1
ATOM 972 N N . GLY A 1 127 ? 1.035 5.532 2.089 1.00 52.41 127 GLY A N 1
ATOM 973 C CA . GLY A 1 127 ? 2.281 5.747 2.825 1.00 52.41 127 GLY A CA 1
ATOM 974 C C . GLY A 1 127 ? 3.497 5.308 2.019 1.00 52.41 127 GLY A C 1
ATOM 975 O O . GLY A 1 127 ? 3.632 4.114 1.749 1.00 52.41 127 GLY A O 1
ATOM 976 N N . MET A 1 128 ? 4.407 6.234 1.702 1.00 52.50 128 MET A N 1
ATOM 977 C CA . MET A 1 128 ? 5.759 5.854 1.292 1.00 52.50 128 MET A CA 1
ATOM 978 C C . MET A 1 128 ? 6.563 5.439 2.524 1.00 52.50 128 MET A C 1
ATOM 980 O O . MET A 1 128 ? 6.586 6.155 3.524 1.00 52.50 128 MET A O 1
ATOM 984 N N . VAL A 1 129 ? 7.243 4.295 2.462 1.00 55.25 129 VAL A N 1
ATOM 985 C CA . VAL A 1 129 ? 8.252 3.938 3.471 1.00 55.25 129 VAL A CA 1
ATOM 986 C C . VAL A 1 129 ? 9.619 4.062 2.831 1.00 55.25 129 VAL A C 1
ATOM 988 O O . VAL A 1 129 ? 10.071 3.150 2.145 1.00 55.25 129 VAL A O 1
ATOM 991 N N . HIS A 1 130 ? 10.276 5.189 3.078 1.00 54.12 130 HIS A N 1
ATOM 992 C CA . HIS A 1 130 ? 11.693 5.327 2.776 1.00 54.12 130 HIS A CA 1
ATOM 993 C C . HIS A 1 130 ? 12.483 4.314 3.606 1.00 54.12 130 HIS A C 1
ATOM 995 O O . HIS A 1 130 ? 12.207 4.130 4.796 1.00 54.12 130 HIS A O 1
ATOM 1001 N N . LEU A 1 131 ? 13.440 3.632 2.979 1.00 53.19 131 LEU A N 1
ATOM 1002 C CA . LEU A 1 131 ? 14.436 2.890 3.741 1.00 53.19 131 LEU A CA 1
ATOM 1003 C C . LEU A 1 131 ? 15.308 3.886 4.512 1.00 53.19 131 LEU A C 1
ATOM 1005 O O . LEU A 1 131 ? 15.546 4.989 4.013 1.00 53.19 131 LEU A O 1
ATOM 1009 N N . PRO A 1 132 ? 15.762 3.533 5.725 1.00 49.84 132 PRO A N 1
ATOM 1010 C CA . PRO A 1 132 ? 16.794 4.311 6.385 1.00 49.84 132 PRO A CA 1
ATOM 1011 C C . PRO A 1 132 ? 18.006 4.397 5.458 1.00 49.84 132 PRO A C 1
ATOM 1013 O O . PRO A 1 132 ? 18.400 3.401 4.852 1.00 49.84 132 PRO A O 1
ATOM 1016 N N . ASP A 1 133 ? 18.554 5.603 5.345 1.00 49.50 133 ASP A N 1
ATOM 1017 C CA . ASP A 1 133 ? 19.735 5.900 4.546 1.00 49.50 133 ASP A CA 1
ATOM 1018 C C . ASP A 1 133 ? 20.911 5.075 5.092 1.00 49.50 133 ASP A C 1
ATOM 1020 O O . ASP A 1 133 ? 21.513 5.392 6.123 1.00 49.50 133 ASP A O 1
ATOM 1024 N N . HIS A 1 134 ? 21.165 3.920 4.479 1.00 51.97 134 HIS A N 1
ATOM 1025 C CA . HIS A 1 134 ? 22.316 3.101 4.809 1.00 51.97 134 HIS A CA 1
ATOM 1026 C C . HIS A 1 134 ? 23.514 3.765 4.135 1.00 51.97 134 HIS A C 1
ATOM 1028 O O . HIS A 1 134 ? 23.805 3.496 2.977 1.00 51.97 134 HIS A O 1
ATOM 1034 N N . ALA A 1 135 ? 24.201 4.638 4.876 1.00 45.94 135 ALA A N 1
ATOM 1035 C CA . ALA A 1 135 ? 25.338 5.446 4.426 1.00 45.94 135 ALA A CA 1
ATOM 1036 C C . ALA A 1 135 ? 26.554 4.655 3.880 1.00 45.94 135 ALA A C 1
ATOM 1038 O O . ALA A 1 135 ? 27.598 5.241 3.587 1.00 45.94 135 ALA A O 1
ATOM 1039 N N . GLU A 1 136 ? 26.458 3.338 3.721 1.00 52.03 136 GLU A N 1
ATOM 1040 C CA . GLU A 1 136 ? 27.528 2.505 3.192 1.00 52.03 136 GLU A CA 1
ATOM 1041 C C . GLU A 1 136 ? 27.427 2.438 1.665 1.00 52.03 136 GLU A C 1
ATOM 1043 O O . GLU A 1 136 ? 26.693 1.645 1.095 1.00 52.03 136 GLU A O 1
ATOM 1048 N N . HIS A 1 137 ? 28.179 3.289 0.970 1.00 52.59 137 HIS A N 1
ATOM 1049 C CA . HIS A 1 137 ? 28.321 3.210 -0.483 1.00 52.59 137 HIS A CA 1
ATOM 1050 C C . HIS A 1 137 ? 29.267 2.049 -0.838 1.00 52.59 137 HIS A C 1
ATOM 1052 O O . HIS A 1 137 ? 30.474 2.239 -0.979 1.00 52.59 137 HIS A O 1
ATOM 1058 N N . GLY A 1 138 ? 28.733 0.832 -0.950 1.00 58.84 138 GLY A N 1
ATOM 1059 C CA . GLY A 1 138 ? 29.478 -0.355 -1.382 1.00 58.84 138 GLY A CA 1
ATOM 1060 C C . GLY A 1 138 ? 28.579 -1.403 -2.040 1.00 58.84 138 GLY A C 1
ATOM 1061 O O . GLY A 1 138 ? 27.373 -1.413 -1.810 1.00 58.84 138 GLY A O 1
ATOM 1062 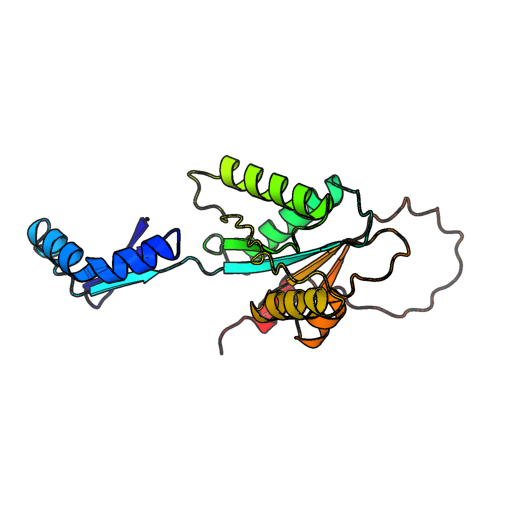N N . GLU A 1 139 ? 29.157 -2.319 -2.829 1.00 57.00 139 GLU A N 1
ATOM 1063 C CA . GLU A 1 139 ? 28.430 -3.385 -3.558 1.00 57.00 139 GLU A CA 1
ATOM 1064 C C . GLU A 1 139 ? 27.543 -4.275 -2.654 1.00 57.00 139 GLU A C 1
ATOM 1066 O O . GLU A 1 139 ? 26.617 -4.925 -3.134 1.00 57.00 139 GLU A O 1
ATOM 1071 N N . GLY A 1 140 ? 27.767 -4.281 -1.334 1.00 63.28 140 GLY A N 1
ATOM 1072 C CA . GLY A 1 140 ? 26.923 -4.982 -0.359 1.00 63.28 140 GLY A CA 1
ATOM 1073 C C . GLY A 1 140 ? 25.669 -4.220 0.089 1.00 63.28 140 GLY A C 1
ATOM 1074 O O . GLY A 1 140 ? 24.707 -4.845 0.537 1.00 63.28 140 GLY A O 1
ATOM 1075 N N . ALA A 1 141 ? 25.635 -2.894 -0.042 1.00 73.00 141 ALA A N 1
ATOM 1076 C CA . ALA A 1 141 ? 24.559 -2.077 0.516 1.00 73.00 141 ALA A CA 1
ATOM 1077 C C . ALA A 1 141 ? 23.247 -2.220 -0.254 1.00 73.00 141 ALA A C 1
ATOM 1079 O O . ALA A 1 141 ? 22.189 -2.353 0.360 1.00 73.00 141 ALA A O 1
ATOM 1080 N N . THR A 1 142 ? 23.313 -2.312 -1.585 1.00 78.62 142 THR A N 1
ATOM 1081 C CA . THR A 1 142 ? 22.150 -2.609 -2.435 1.00 78.62 142 THR A CA 1
ATOM 1082 C C . THR A 1 142 ? 21.517 -3.944 -2.047 1.00 78.62 142 THR A C 1
ATOM 1084 O O . THR A 1 142 ? 20.306 -4.029 -1.879 1.00 78.62 142 THR A O 1
ATOM 1087 N N . TRP A 1 143 ? 22.327 -4.981 -1.814 1.00 81.69 143 TRP A N 1
ATOM 1088 C CA . TRP A 1 143 ? 21.818 -6.299 -1.430 1.00 81.69 143 TRP A CA 1
ATOM 1089 C C . TRP A 1 143 ? 21.188 -6.311 -0.031 1.00 81.69 143 TRP A C 1
ATOM 1091 O O . TRP A 1 143 ? 20.117 -6.892 0.156 1.00 81.69 143 TRP A O 1
ATOM 1101 N N . VAL A 1 144 ? 21.823 -5.661 0.953 1.00 83.19 144 VAL A N 1
ATOM 1102 C CA . VAL A 1 144 ? 21.277 -5.541 2.318 1.00 83.19 144 VAL A CA 1
ATOM 1103 C C . VAL A 1 144 ? 19.955 -4.776 2.299 1.00 83.19 144 VAL A C 1
ATOM 1105 O O . VAL A 1 144 ? 18.975 -5.223 2.899 1.00 83.19 144 VAL A O 1
ATOM 1108 N N . ARG A 1 145 ? 19.907 -3.663 1.562 1.00 84.69 145 ARG A N 1
ATOM 1109 C CA . ARG A 1 145 ? 18.705 -2.852 1.376 1.00 84.69 145 ARG A CA 1
ATOM 1110 C C . ARG A 1 145 ? 17.588 -3.664 0.731 1.00 84.69 145 ARG A C 1
ATOM 1112 O O . ARG A 1 145 ? 16.499 -3.742 1.293 1.00 84.69 145 ARG A O 1
ATOM 1119 N N . ASP A 1 146 ? 17.854 -4.307 -0.401 1.00 88.88 146 ASP A N 1
ATOM 1120 C CA . ASP A 1 146 ? 16.846 -5.074 -1.131 1.00 88.88 146 ASP A CA 1
ATOM 1121 C C . ASP A 1 146 ? 16.305 -6.231 -0.272 1.00 88.88 146 ASP A C 1
ATOM 1123 O O . ASP A 1 146 ? 15.097 -6.459 -0.222 1.00 88.88 146 ASP A O 1
ATOM 1127 N N . ARG A 1 147 ? 17.160 -6.917 0.501 1.00 87.75 147 ARG A N 1
ATOM 1128 C CA . ARG A 1 147 ? 16.699 -7.929 1.467 1.00 87.75 147 ARG A CA 1
ATOM 1129 C C . ARG A 1 147 ? 15.855 -7.350 2.591 1.00 87.75 147 ARG A C 1
ATOM 1131 O O . ARG A 1 147 ? 14.895 -8.001 2.988 1.00 87.75 147 ARG A O 1
ATOM 1138 N N . SER A 1 148 ? 16.202 -6.171 3.099 1.00 86.19 148 SER A N 1
ATOM 1139 C CA . SER A 1 148 ? 15.411 -5.471 4.115 1.00 86.19 148 SER A CA 1
ATOM 1140 C C . SER A 1 148 ? 14.005 -5.160 3.591 1.00 86.19 148 SER A C 1
ATOM 1142 O O . SER A 1 148 ? 13.016 -5.489 4.241 1.00 86.19 148 SER A O 1
ATOM 1144 N N . VAL A 1 149 ? 13.906 -4.659 2.353 1.00 88.81 149 VAL A N 1
ATOM 1145 C CA . VAL A 1 149 ? 12.623 -4.408 1.672 1.00 88.81 149 VAL A CA 1
ATOM 1146 C C . VAL A 1 149 ? 11.783 -5.674 1.549 1.00 88.81 149 VAL A C 1
ATOM 1148 O O . VAL A 1 149 ? 10.590 -5.652 1.838 1.00 88.81 149 VAL A O 1
ATOM 1151 N N . ILE A 1 150 ? 12.389 -6.784 1.128 1.00 92.62 150 ILE A N 1
ATOM 1152 C CA . ILE A 1 150 ? 11.676 -8.059 0.990 1.00 92.62 150 ILE A CA 1
ATOM 1153 C C . ILE A 1 150 ? 11.278 -8.632 2.357 1.00 92.62 150 ILE A C 1
ATOM 1155 O O . ILE A 1 150 ? 10.195 -9.200 2.487 1.00 92.62 150 ILE A O 1
ATOM 1159 N N . ALA A 1 151 ? 12.104 -8.450 3.391 1.00 89.75 151 ALA A N 1
ATOM 1160 C CA . ALA A 1 151 ? 11.811 -8.897 4.751 1.00 89.75 151 ALA A CA 1
ATOM 1161 C C . ALA A 1 151 ? 10.620 -8.160 5.393 1.00 89.75 151 ALA A C 1
ATOM 1163 O O . ALA A 1 151 ? 9.976 -8.722 6.276 1.00 89.75 151 ALA A O 1
ATOM 1164 N N . GLU A 1 152 ? 10.280 -6.949 4.931 1.00 86.75 152 GLU A N 1
ATOM 1165 C CA . GLU A 1 152 ? 9.035 -6.259 5.315 1.00 86.75 152 GLU A CA 1
ATOM 1166 C C . GLU A 1 152 ? 7.770 -6.974 4.796 1.00 86.75 152 GLU A C 1
ATOM 1168 O O . GLU A 1 152 ? 6.664 -6.662 5.237 1.00 86.75 152 GLU A O 1
ATOM 1173 N N . GLY A 1 153 ? 7.921 -7.950 3.894 1.00 91.06 153 GLY A N 1
ATOM 1174 C CA . GLY A 1 153 ? 6.845 -8.811 3.410 1.00 91.06 153 GLY A CA 1
ATOM 1175 C C . GLY A 1 153 ? 5.838 -8.107 2.496 1.00 91.06 153 GLY A C 1
ATOM 1176 O O . GLY A 1 153 ? 4.640 -8.158 2.791 1.00 91.06 153 GLY A O 1
ATOM 1177 N N . PRO A 1 154 ? 6.269 -7.451 1.398 1.00 93.25 154 PRO A N 1
ATOM 1178 C CA . PRO A 1 154 ? 5.333 -6.897 0.427 1.00 93.25 154 PRO A CA 1
ATOM 1179 C C . PRO A 1 154 ? 4.471 -8.004 -0.188 1.00 93.25 154 PRO A C 1
ATOM 1181 O O . PRO A 1 154 ? 4.949 -9.097 -0.477 1.00 93.25 154 PRO A O 1
ATOM 1184 N N . GLN A 1 155 ? 3.188 -7.719 -0.397 1.00 95.12 155 GLN A N 1
ATOM 1185 C CA . GLN A 1 155 ? 2.219 -8.679 -0.934 1.00 95.12 155 GLN A CA 1
ATOM 1186 C C . GLN A 1 155 ? 2.214 -8.713 -2.467 1.00 95.12 155 GLN A C 1
ATOM 1188 O O . GLN A 1 155 ? 1.711 -9.666 -3.058 1.00 95.12 155 GLN A O 1
ATOM 1193 N N . LEU A 1 156 ? 2.759 -7.678 -3.108 1.00 95.69 156 LEU A N 1
ATOM 1194 C CA . LEU A 1 156 ? 2.815 -7.528 -4.559 1.00 95.69 156 LEU A CA 1
ATOM 1195 C C . LEU A 1 156 ? 4.052 -6.717 -4.954 1.00 95.69 156 LEU A C 1
ATOM 1197 O O . LEU A 1 156 ? 4.397 -5.747 -4.280 1.00 95.69 156 LEU A O 1
ATOM 1201 N N . CYS A 1 157 ? 4.690 -7.091 -6.061 1.00 96.94 157 CYS A N 1
ATOM 1202 C CA . CYS A 1 157 ? 5.772 -6.340 -6.688 1.00 96.94 157 CYS A CA 1
ATOM 1203 C C . CYS A 1 157 ? 5.358 -5.890 -8.099 1.00 96.94 157 CYS A C 1
ATOM 1205 O O . CYS A 1 157 ? 5.105 -6.716 -8.975 1.00 96.94 157 CYS A O 1
ATOM 1207 N N . LEU A 1 158 ? 5.291 -4.579 -8.322 1.00 97.19 158 LEU A N 1
ATOM 1208 C CA . LEU A 1 158 ? 5.052 -3.949 -9.618 1.00 97.19 158 LEU A CA 1
ATOM 1209 C C . LEU A 1 158 ? 6.398 -3.577 -10.246 1.00 97.19 158 LEU A C 1
ATOM 1211 O O . LEU A 1 158 ? 7.109 -2.717 -9.727 1.00 97.19 158 LEU A O 1
ATOM 1215 N N . ALA A 1 159 ? 6.744 -4.222 -11.360 1.00 96.62 159 ALA A N 1
ATOM 1216 C CA . ALA A 1 159 ? 8.028 -4.055 -12.032 1.00 96.62 159 ALA A CA 1
ATOM 1217 C C . ALA A 1 159 ? 7.870 -3.346 -13.384 1.00 96.62 159 ALA A C 1
ATOM 1219 O O . ALA A 1 159 ? 7.543 -3.972 -14.397 1.00 96.62 159 ALA A O 1
ATOM 1220 N N . PHE A 1 160 ? 8.142 -2.043 -13.411 1.00 95.88 160 PHE A N 1
ATOM 1221 C CA . PHE A 1 160 ? 8.080 -1.206 -14.608 1.00 95.88 160 PHE A CA 1
ATOM 1222 C C . PHE A 1 160 ? 9.357 -1.346 -15.439 1.00 95.88 160 PHE A C 1
ATOM 1224 O O . PHE A 1 160 ? 10.459 -1.051 -14.985 1.00 95.88 160 PHE A O 1
ATOM 1231 N N . CYS A 1 161 ? 9.222 -1.824 -16.671 1.00 93.94 161 CYS A N 1
ATOM 1232 C CA . CYS A 1 161 ? 10.358 -2.141 -17.528 1.00 93.94 161 CYS A CA 1
ATOM 1233 C C . CYS A 1 161 ? 10.291 -1.359 -18.830 1.00 93.94 161 CYS A C 1
ATOM 1235 O O . CYS A 1 161 ? 9.268 -1.374 -19.522 1.00 93.94 161 CYS A O 1
ATOM 1237 N N . ALA A 1 162 ? 11.414 -0.756 -19.216 1.00 90.06 162 ALA A N 1
ATOM 1238 C CA . ALA A 1 162 ? 11.575 -0.259 -20.573 1.00 90.06 162 ALA A CA 1
ATOM 1239 C C . ALA A 1 162 ? 11.464 -1.420 -21.593 1.00 90.06 162 ALA A C 1
ATOM 1241 O O . ALA A 1 162 ? 11.744 -2.582 -21.258 1.00 90.06 162 ALA A O 1
ATOM 1242 N N . PRO A 1 163 ? 11.054 -1.149 -22.846 1.00 87.50 163 PRO A N 1
ATOM 1243 C CA . PRO A 1 163 ? 11.004 -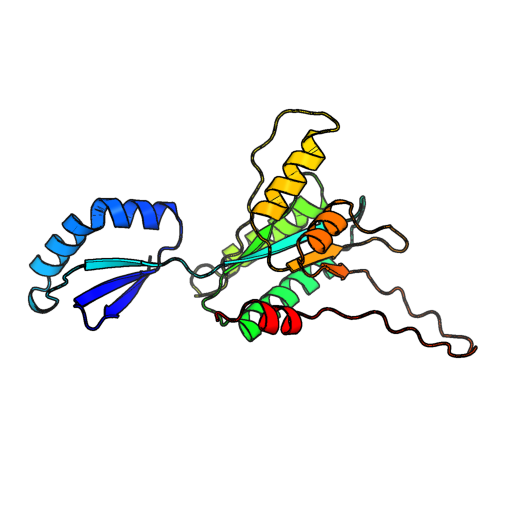2.169 -23.890 1.00 87.50 163 PRO A CA 1
ATOM 1244 C C . PRO A 1 163 ? 12.354 -2.882 -24.050 1.00 87.50 163 PRO A C 1
ATOM 1246 O O . PRO A 1 163 ? 13.387 -2.244 -24.217 1.00 87.50 163 PRO A O 1
ATOM 1249 N N . GLY A 1 164 ? 12.349 -4.216 -23.971 1.00 85.56 164 GLY A N 1
ATOM 1250 C CA . GLY A 1 164 ? 13.559 -5.041 -24.096 1.00 85.56 164 GLY A CA 1
ATOM 1251 C C . GLY A 1 164 ? 14.482 -5.058 -22.871 1.00 85.56 164 GLY A C 1
ATOM 1252 O O . GLY A 1 164 ? 15.399 -5.875 -22.836 1.00 85.56 164 GLY A O 1
ATOM 1253 N N . ALA A 1 165 ? 14.234 -4.234 -21.849 1.00 89.00 165 ALA A N 1
ATOM 1254 C CA . ALA A 1 165 ? 15.045 -4.235 -20.637 1.00 89.00 165 ALA A CA 1
ATOM 1255 C C . ALA A 1 165 ? 14.817 -5.513 -19.798 1.00 89.00 165 ALA A C 1
ATOM 1257 O O . ALA A 1 165 ? 13.703 -6.063 -19.792 1.00 89.00 165 ALA A O 1
ATOM 1258 N N . PRO A 1 166 ? 15.846 -6.009 -19.085 1.00 90.94 166 PRO A N 1
ATOM 1259 C CA . PRO A 1 166 ? 15.672 -7.070 -18.097 1.00 90.94 166 PRO A CA 1
ATOM 1260 C C . PRO A 1 166 ? 14.817 -6.582 -16.917 1.00 90.94 166 PRO A C 1
ATOM 1262 O O . PRO A 1 166 ? 14.647 -5.383 -16.719 1.00 90.94 166 PRO A O 1
ATOM 1265 N N . LEU A 1 167 ? 14.274 -7.508 -16.122 1.00 92.19 167 LEU A N 1
ATOM 1266 C CA . LEU A 1 167 ? 13.610 -7.136 -14.869 1.00 92.19 167 LEU A CA 1
ATOM 1267 C C . LEU A 1 167 ? 14.635 -6.557 -13.869 1.00 92.19 167 LEU A C 1
ATOM 1269 O O . LEU A 1 167 ? 15.766 -7.050 -13.829 1.00 92.19 167 LEU A O 1
ATOM 1273 N N . PRO A 1 168 ? 14.249 -5.584 -13.019 1.00 91.69 168 PRO A N 1
ATOM 1274 C CA . PRO A 1 168 ? 15.105 -5.092 -11.936 1.00 91.69 168 PRO A CA 1
ATOM 1275 C C . PRO A 1 168 ? 15.572 -6.231 -11.016 1.00 91.69 168 PRO A C 1
ATOM 1277 O O . PRO A 1 168 ? 14.779 -7.118 -10.700 1.00 91.69 168 PRO A O 1
ATOM 1280 N N . ALA A 1 169 ? 16.825 -6.213 -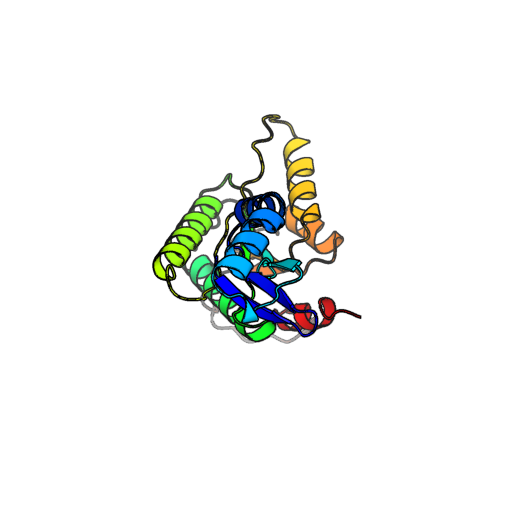10.550 1.00 90.75 169 ALA A N 1
ATOM 1281 C CA . ALA A 1 169 ? 17.424 -7.330 -9.800 1.00 90.75 169 ALA A CA 1
ATOM 1282 C C . ALA A 1 169 ? 16.598 -7.760 -8.568 1.00 90.75 169 ALA A C 1
ATOM 1284 O O . ALA A 1 169 ? 16.381 -8.953 -8.349 1.00 90.75 169 ALA A O 1
ATOM 1285 N N . ILE A 1 170 ? 16.041 -6.798 -7.825 1.00 92.44 170 ILE A N 1
ATOM 1286 C CA . ILE A 1 170 ? 15.169 -7.034 -6.663 1.00 92.44 170 ILE A CA 1
ATOM 1287 C C . ILE A 1 170 ? 13.929 -7.891 -6.972 1.00 92.44 170 ILE A C 1
ATOM 1289 O O . ILE A 1 170 ? 13.419 -8.581 -6.092 1.00 92.44 170 ILE A O 1
ATOM 1293 N N . THR A 1 171 ? 13.457 -7.928 -8.222 1.00 94.56 171 THR A N 1
ATOM 1294 C CA . THR A 1 171 ? 12.331 -8.797 -8.608 1.00 94.56 171 THR A CA 1
ATOM 1295 C C . THR A 1 171 ? 12.667 -10.279 -8.461 1.00 94.56 171 THR A C 1
ATOM 1297 O O . THR A 1 171 ? 11.789 -11.063 -8.120 1.00 94.56 171 THR A O 1
ATOM 1300 N N . GLN A 1 172 ? 13.933 -10.672 -8.636 1.00 93.94 172 GLN A N 1
ATOM 1301 C CA . GLN A 1 172 ? 14.361 -12.053 -8.412 1.00 93.94 172 GLN A CA 1
ATOM 1302 C C . GLN A 1 172 ? 14.276 -12.413 -6.925 1.00 93.94 172 GLN A C 1
ATOM 1304 O O . GLN A 1 172 ? 13.845 -13.513 -6.584 1.00 93.94 172 GLN A O 1
ATOM 1309 N N . LEU A 1 173 ? 14.626 -11.470 -6.040 1.00 94.00 173 LEU A N 1
ATOM 1310 C CA . LEU A 1 173 ? 14.472 -11.640 -4.593 1.00 94.00 173 LEU A CA 1
ATOM 1311 C C . LEU A 1 173 ? 12.993 -11.734 -4.200 1.00 94.00 173 LEU A C 1
ATOM 1313 O O . LEU A 1 173 ? 12.639 -12.589 -3.393 1.00 94.00 173 LEU A O 1
ATOM 1317 N N . ALA A 1 174 ? 12.133 -10.909 -4.806 1.00 95.38 174 ALA A N 1
ATOM 1318 C CA . ALA A 1 174 ? 10.689 -10.965 -4.595 1.00 95.38 174 ALA A CA 1
ATOM 1319 C C . ALA A 1 174 ? 10.114 -12.333 -5.000 1.00 95.38 174 ALA A C 1
ATOM 1321 O O . ALA A 1 174 ? 9.479 -13.000 -4.182 1.00 95.38 174 ALA A O 1
ATOM 1322 N N . THR A 1 175 ? 10.423 -12.803 -6.211 1.00 95.69 175 THR A N 1
ATOM 1323 C CA . THR A 1 175 ? 10.006 -14.129 -6.689 1.00 95.69 175 THR A CA 1
ATOM 1324 C C . THR A 1 175 ? 10.528 -15.246 -5.785 1.00 95.69 175 THR A C 1
ATOM 1326 O O . THR A 1 175 ? 9.771 -16.145 -5.421 1.00 95.69 175 THR A O 1
ATOM 1329 N N . GLY A 1 176 ? 11.798 -15.182 -5.370 1.00 95.00 176 GLY A N 1
ATOM 1330 C CA . GLY A 1 176 ? 12.400 -16.160 -4.459 1.00 95.00 176 GLY A CA 1
ATOM 1331 C C . GLY A 1 176 ? 11.739 -16.203 -3.076 1.00 95.00 176 GLY A C 1
ATOM 1332 O O . GLY A 1 176 ? 11.692 -17.261 -2.453 1.00 95.00 176 GLY A O 1
ATOM 1333 N N . ALA A 1 177 ? 11.177 -15.083 -2.620 1.00 94.94 177 ALA A N 1
ATOM 1334 C CA . ALA A 1 177 ? 10.386 -14.987 -1.394 1.00 94.94 177 ALA A CA 1
ATOM 1335 C C . ALA A 1 177 ? 8.894 -15.335 -1.592 1.00 94.94 177 ALA A C 1
ATOM 1337 O O . ALA A 1 177 ? 8.106 -15.224 -0.654 1.00 94.94 177 ALA A O 1
ATOM 1338 N N . GLY A 1 178 ? 8.490 -15.762 -2.794 1.00 96.00 178 GLY A N 1
ATOM 1339 C CA . GLY A 1 178 ? 7.107 -16.124 -3.112 1.00 96.00 178 GLY A CA 1
ATOM 1340 C C . GLY A 1 178 ? 6.170 -14.933 -3.326 1.00 96.00 178 GLY A C 1
ATOM 1341 O O . GLY A 1 178 ? 4.951 -15.125 -3.345 1.00 96.00 178 GLY A O 1
ATOM 1342 N N . ILE A 1 179 ? 6.720 -13.727 -3.491 1.00 96.12 179 ILE A N 1
ATOM 1343 C CA . ILE A 1 179 ? 5.969 -12.495 -3.738 1.00 96.12 179 ILE A CA 1
ATOM 1344 C C . ILE A 1 179 ? 5.623 -12.424 -5.233 1.00 96.12 179 ILE A C 1
ATOM 1346 O O . ILE A 1 179 ? 6.534 -12.490 -6.064 1.00 96.12 179 ILE A O 1
ATOM 1350 N N . PRO A 1 180 ? 4.340 -12.273 -5.607 1.00 96.06 180 PRO A N 1
ATOM 1351 C CA . PRO A 1 180 ? 3.940 -12.109 -7.001 1.00 96.06 180 PRO A CA 1
ATOM 1352 C C . PRO A 1 180 ? 4.583 -10.873 -7.640 1.00 96.06 180 PRO A C 1
ATOM 1354 O O . PRO A 1 180 ? 4.552 -9.781 -7.067 1.00 96.06 180 PRO A O 1
ATOM 1357 N N . VAL A 1 181 ? 5.135 -11.038 -8.845 1.00 96.44 181 VAL A N 1
ATOM 1358 C CA . VAL A 1 181 ? 5.747 -9.955 -9.628 1.00 96.44 181 VAL A CA 1
ATOM 1359 C C . VAL A 1 181 ? 4.920 -9.707 -10.889 1.00 96.44 181 VAL A C 1
ATOM 1361 O O . VAL A 1 181 ? 4.841 -10.573 -11.759 1.00 96.44 181 VAL A O 1
ATOM 1364 N N . ARG A 1 182 ? 4.345 -8.507 -11.024 1.00 96.06 182 ARG A N 1
ATOM 1365 C CA . ARG A 1 182 ? 3.651 -8.051 -12.238 1.00 96.06 182 ARG A CA 1
ATOM 1366 C C . ARG A 1 182 ? 4.610 -7.204 -13.069 1.00 96.06 182 ARG A C 1
ATOM 1368 O O . ARG A 1 182 ? 5.006 -6.114 -12.658 1.00 96.06 182 ARG A O 1
ATOM 1375 N N . ARG A 1 183 ? 4.991 -7.704 -14.247 1.00 94.75 183 ARG A N 1
ATOM 1376 C CA . ARG A 1 183 ? 5.807 -6.953 -15.212 1.00 94.75 183 ARG A CA 1
ATOM 1377 C C . ARG A 1 183 ? 4.929 -5.972 -15.984 1.00 94.75 183 ARG A C 1
ATOM 1379 O O . ARG A 1 183 ? 3.945 -6.376 -16.593 1.00 94.75 183 ARG A O 1
ATOM 1386 N N . LEU A 1 184 ? 5.330 -4.707 -16.011 1.00 95.00 184 LEU A N 1
ATOM 1387 C CA . LEU A 1 184 ? 4.586 -3.612 -16.624 1.00 95.00 184 LEU A CA 1
ATOM 1388 C C . LEU A 1 184 ? 5.444 -2.948 -17.695 1.00 95.00 184 LEU A C 1
ATOM 1390 O O . LEU A 1 184 ? 6.610 -2.624 -17.468 1.00 95.00 184 LEU A O 1
ATOM 1394 N N . ARG A 1 185 ? 4.876 -2.768 -18.883 1.00 89.88 185 ARG A N 1
ATOM 1395 C CA . ARG A 1 185 ? 5.513 -2.097 -20.017 1.00 89.88 185 ARG A CA 1
ATOM 1396 C C . ARG A 1 185 ? 4.431 -1.465 -20.875 1.00 89.88 185 ARG A C 1
ATOM 1398 O O . ARG A 1 185 ? 3.336 -2.015 -20.961 1.00 89.88 185 ARG A O 1
ATOM 1405 N N . ARG A 1 186 ? 4.751 -0.365 -21.552 1.00 80.94 186 ARG A N 1
ATOM 1406 C CA . ARG A 1 186 ? 3.881 0.134 -22.614 1.00 80.94 186 ARG A CA 1
ATOM 1407 C C . ARG A 1 186 ? 3.939 -0.866 -23.762 1.00 80.94 186 ARG A C 1
ATOM 1409 O O . ARG A 1 186 ? 5.020 -1.144 -24.286 1.00 80.94 186 ARG A O 1
ATOM 1416 N N . GLU A 1 187 ? 2.799 -1.428 -24.133 1.00 68.25 187 GLU A N 1
ATOM 1417 C CA . GLU A 1 187 ? 2.699 -2.105 -25.417 1.00 68.25 187 GLU A CA 1
ATOM 1418 C C . GLU A 1 187 ? 2.880 -1.025 -26.487 1.00 68.25 187 GLU A C 1
ATOM 1420 O O . GLU A 1 187 ? 2.172 -0.016 -26.500 1.00 68.25 187 GLU A O 1
ATOM 1425 N N . GLY A 1 188 ? 3.914 -1.164 -27.320 1.00 56.78 188 GLY A N 1
ATOM 1426 C CA . GLY A 1 188 ? 4.053 -0.304 -28.493 1.00 56.78 188 GLY A CA 1
ATOM 1427 C C . GLY A 1 188 ? 2.808 -0.430 -29.380 1.00 56.78 188 GLY A C 1
ATOM 1428 O O . GLY A 1 188 ? 2.034 -1.374 -29.202 1.00 56.78 188 GLY A O 1
ATOM 1429 N N . PRO A 1 189 ? 2.600 0.478 -30.350 1.00 46.38 189 PRO A N 1
ATOM 1430 C CA . PRO A 1 189 ? 1.583 0.243 -31.365 1.00 46.38 189 PRO A CA 1
ATOM 1431 C C . PRO A 1 189 ? 1.823 -1.153 -31.936 1.00 46.38 189 PRO A C 1
ATOM 1433 O O . PRO A 1 189 ? 2.943 -1.466 -32.349 1.00 46.38 189 PRO A O 1
ATOM 1436 N N . VAL A 1 190 ? 0.798 -2.004 -31.872 1.00 45.12 190 VAL A N 1
ATOM 1437 C CA . VAL A 1 190 ? 0.806 -3.318 -32.507 1.00 45.12 190 VAL A CA 1
ATOM 1438 C C . VAL A 1 190 ? 1.115 -3.050 -33.971 1.00 45.12 190 VAL A C 1
ATOM 1440 O O . VAL A 1 190 ? 0.257 -2.569 -34.707 1.00 45.12 190 VAL A O 1
ATOM 1443 N N . ALA A 1 191 ? 2.367 -3.258 -34.380 1.00 43.34 191 ALA A N 1
ATOM 1444 C CA . ALA A 1 191 ? 2.709 -3.272 -35.787 1.00 43.34 191 ALA A CA 1
ATOM 1445 C C . ALA A 1 191 ? 1.789 -4.324 -36.404 1.00 43.34 191 ALA A C 1
ATOM 1447 O O . ALA A 1 191 ? 1.801 -5.471 -35.951 1.00 43.34 191 ALA A O 1
ATOM 1448 N N . GLU A 1 192 ? 0.933 -3.901 -37.337 1.00 36.97 192 GLU A N 1
ATOM 1449 C CA . GLU A 1 192 ? -0.013 -4.771 -38.024 1.00 36.97 192 GLU A CA 1
ATOM 1450 C C . GLU A 1 192 ? 0.700 -6.067 -38.415 1.00 36.97 192 GLU A C 1
ATOM 1452 O O . GLU A 1 192 ? 1.667 -6.081 -39.181 1.00 36.97 192 GLU A O 1
ATOM 1457 N N . LEU A 1 193 ? 0.261 -7.159 -37.792 1.00 41.84 193 LEU A N 1
ATOM 1458 C CA . LEU A 1 193 ? 0.821 -8.481 -37.991 1.00 41.84 193 LEU A CA 1
ATOM 1459 C C . LEU A 1 193 ? 0.632 -8.873 -39.459 1.00 41.84 193 LEU A C 1
ATOM 1461 O O . LEU A 1 193 ? -0.482 -9.150 -39.901 1.00 41.84 193 LEU A O 1
ATOM 1465 N N . SER A 1 194 ? 1.737 -8.986 -40.196 1.00 36.19 194 SER A N 1
ATOM 1466 C CA . SER A 1 194 ? 1.798 -9.966 -41.280 1.00 36.19 194 SER A CA 1
ATOM 1467 C C . SER A 1 194 ? 1.556 -11.357 -40.671 1.00 36.19 194 SER A C 1
ATOM 1469 O O . SER A 1 194 ? 2.166 -11.685 -39.649 1.00 36.19 194 SER A O 1
ATOM 1471 N N . PRO A 1 195 ? 0.665 -12.187 -41.237 1.00 41.34 195 PRO A N 1
ATOM 1472 C CA . PRO A 1 195 ? 0.205 -13.392 -40.567 1.00 41.34 195 PRO A CA 1
ATOM 1473 C C . PRO A 1 195 ? 1.213 -14.522 -40.774 1.00 41.34 195 PRO A C 1
ATOM 1475 O O . PRO A 1 195 ? 1.284 -15.079 -41.865 1.00 41.34 195 PRO A O 1
ATOM 1478 N N . VAL A 1 196 ? 1.955 -14.927 -39.737 1.00 36.28 196 VAL A N 1
ATOM 1479 C CA . VAL A 1 196 ? 2.649 -16.227 -39.742 1.00 36.28 196 VAL A CA 1
ATOM 1480 C C . VAL A 1 196 ? 2.617 -16.888 -38.358 1.00 36.28 196 VAL A C 1
ATOM 1482 O O . VAL A 1 196 ? 3.351 -16.523 -37.452 1.00 36.28 196 VAL A O 1
ATOM 1485 N N . ARG A 1 197 ? 1.741 -17.899 -38.285 1.00 35.00 197 ARG A N 1
ATOM 1486 C CA . ARG A 1 197 ? 1.760 -19.163 -37.521 1.00 35.00 197 ARG A CA 1
ATOM 1487 C C . ARG A 1 197 ? 2.139 -19.151 -36.030 1.00 35.00 197 ARG A C 1
ATOM 1489 O O . ARG A 1 197 ? 3.295 -19.071 -35.637 1.00 35.00 197 ARG A O 1
ATOM 1496 N N . THR A 1 198 ? 1.091 -19.419 -35.257 1.00 38.25 198 THR A N 1
ATOM 1497 C CA . THR A 1 198 ? 1.014 -20.069 -33.946 1.00 38.25 198 THR A CA 1
ATOM 1498 C C . THR A 1 198 ? 2.131 -21.070 -33.634 1.00 38.25 198 THR A C 1
ATOM 1500 O O . THR A 1 198 ? 2.238 -22.111 -34.278 1.00 38.25 198 THR A O 1
ATOM 1503 N N . THR A 1 199 ? 2.828 -20.821 -32.524 1.00 33.91 199 THR A N 1
ATOM 1504 C CA . THR A 1 199 ? 3.154 -21.844 -31.520 1.00 33.91 199 THR A CA 1
ATOM 1505 C C . THR A 1 199 ? 2.958 -21.229 -30.137 1.00 33.91 199 THR A C 1
ATOM 1507 O O . THR A 1 199 ? 3.661 -20.294 -29.760 1.00 33.91 199 THR A O 1
ATOM 1510 N N . GLU A 1 200 ? 1.946 -21.732 -29.434 1.00 33.41 200 GLU A N 1
ATOM 1511 C CA . GLU A 1 200 ? 1.633 -21.469 -28.031 1.00 33.41 200 GLU A CA 1
ATOM 1512 C C . GLU A 1 200 ? 2.805 -21.811 -27.109 1.00 33.41 200 GLU A C 1
ATOM 1514 O O . GLU A 1 200 ? 3.288 -22.940 -27.109 1.00 33.41 200 GLU A O 1
ATOM 1519 N N . THR A 1 201 ? 3.151 -20.872 -26.231 1.00 35.12 201 THR A N 1
ATOM 1520 C CA . THR A 1 201 ? 3.536 -21.171 -24.845 1.00 35.12 201 THR A CA 1
ATOM 1521 C C . THR A 1 201 ? 3.021 -20.030 -23.977 1.00 35.12 201 THR A C 1
ATOM 1523 O O . THR A 1 201 ? 3.531 -18.912 -24.043 1.00 35.12 201 THR A O 1
ATOM 1526 N N . ALA A 1 202 ? 1.961 -20.311 -23.222 1.00 37.97 202 ALA A N 1
ATOM 1527 C CA . ALA A 1 202 ? 1.3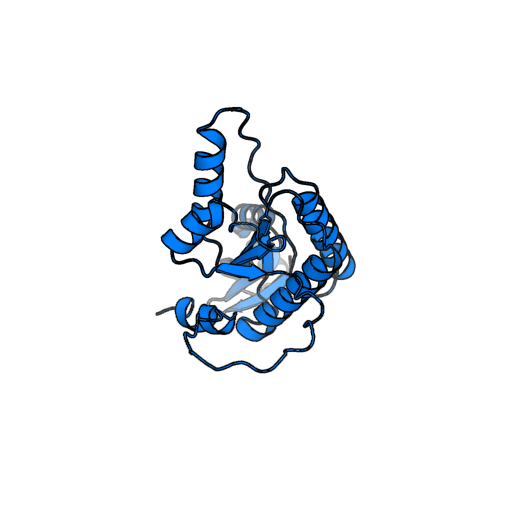53 -19.406 -22.260 1.00 37.97 202 ALA A CA 1
ATOM 1528 C C . ALA A 1 202 ? 2.303 -19.173 -21.071 1.00 37.97 202 ALA A C 1
ATOM 1530 O O . ALA A 1 202 ? 2.772 -20.128 -20.454 1.00 37.97 202 ALA A O 1
ATOM 1531 N N . GLY A 1 203 ? 2.583 -17.905 -20.766 1.00 33.72 203 GLY A N 1
ATOM 1532 C CA . GLY A 1 203 ? 3.222 -17.463 -19.527 1.00 33.72 203 GLY A CA 1
ATOM 1533 C C . GLY A 1 203 ? 2.197 -16.713 -18.681 1.00 33.72 203 GLY A C 1
ATOM 1534 O O . GLY A 1 203 ? 1.553 -15.791 -19.178 1.00 33.72 203 GLY A O 1
ATOM 1535 N N . GLU A 1 204 ? 2.027 -17.163 -17.441 1.00 40.78 204 GLU A N 1
ATOM 1536 C CA . GLU A 1 204 ? 0.998 -16.765 -16.475 1.00 40.78 204 GLU A CA 1
ATOM 1537 C C . GLU A 1 204 ? 0.936 -15.250 -16.210 1.00 40.78 204 GLU A C 1
ATOM 1539 O O . GLU A 1 204 ? 1.936 -14.605 -15.888 1.00 40.78 204 GLU A O 1
ATOM 1544 N N . ALA A 1 205 ? -0.277 -14.698 -16.288 1.00 40.12 205 ALA A N 1
ATOM 1545 C CA . ALA A 1 205 ? -0.618 -13.365 -15.816 1.00 40.12 205 ALA A CA 1
ATOM 1546 C C . ALA A 1 205 ? -1.055 -13.455 -14.345 1.00 40.12 205 ALA A C 1
ATOM 1548 O O . ALA A 1 205 ? -2.192 -13.819 -14.055 1.00 40.12 205 ALA A O 1
ATOM 1549 N N . GLY A 1 206 ? -0.149 -13.141 -13.418 1.00 42.72 206 GLY A N 1
ATOM 1550 C CA . GLY A 1 206 ? -0.494 -13.013 -12.003 1.00 42.72 206 GLY A CA 1
ATOM 1551 C C . GLY A 1 206 ? -1.357 -11.771 -11.777 1.00 42.72 206 GLY A C 1
ATOM 1552 O O . GLY A 1 206 ? -0.891 -10.651 -12.000 1.00 42.72 206 GLY A O 1
ATOM 1553 N N . THR A 1 207 ? -2.603 -11.963 -11.346 1.00 54.84 207 THR A N 1
ATOM 1554 C CA . THR A 1 207 ? -3.564 -10.875 -11.067 1.00 54.84 207 THR A CA 1
ATOM 1555 C C . THR A 1 207 ? -3.693 -10.680 -9.551 1.00 54.84 207 THR A C 1
ATOM 1557 O O . THR A 1 207 ? -3.370 -11.582 -8.781 1.00 54.84 207 THR A O 1
ATOM 1560 N N . VAL A 1 208 ? -4.209 -9.544 -9.064 1.00 51.59 208 VAL A N 1
ATOM 1561 C CA . VAL A 1 208 ? -4.491 -9.341 -7.620 1.00 51.59 208 VAL A CA 1
ATOM 1562 C C . VAL A 1 208 ? -5.445 -10.417 -7.059 1.00 51.59 208 VAL A C 1
ATOM 1564 O O . VAL A 1 208 ? -5.376 -10.773 -5.882 1.00 51.59 208 VAL A O 1
ATOM 1567 N N . ALA A 1 209 ? -6.257 -11.043 -7.917 1.00 50.50 209 ALA A N 1
ATOM 1568 C CA . ALA A 1 209 ? -7.046 -12.230 -7.586 1.00 50.50 209 ALA A CA 1
ATOM 1569 C C . ALA A 1 209 ? -6.203 -13.428 -7.084 1.00 50.50 209 ALA A C 1
ATOM 1571 O O . ALA A 1 209 ? -6.654 -14.153 -6.194 1.00 50.50 209 ALA A O 1
ATOM 1572 N N . ASP A 1 210 ? -4.967 -13.604 -7.563 1.00 54.09 210 ASP A N 1
ATOM 1573 C CA . ASP A 1 210 ? -4.057 -14.665 -7.101 1.00 54.09 210 ASP A CA 1
ATOM 1574 C C . ASP A 1 210 ? -3.498 -14.378 -5.700 1.00 54.09 210 ASP A C 1
ATOM 1576 O O . ASP A 1 210 ? -3.191 -15.296 -4.934 1.00 54.09 210 ASP A O 1
ATOM 1580 N N . VAL A 1 211 ? -3.430 -13.099 -5.313 1.00 52.12 211 VAL A N 1
ATOM 1581 C CA . VAL A 1 211 ? -3.056 -12.671 -3.956 1.00 52.12 211 VAL A CA 1
ATOM 1582 C C . VAL A 1 211 ? -4.154 -13.058 -2.954 1.00 52.12 211 VAL A C 1
ATOM 1584 O O . VAL A 1 211 ? -3.856 -13.523 -1.851 1.00 52.12 211 VAL A O 1
ATOM 1587 N N . ARG A 1 212 ? -5.432 -12.972 -3.355 1.00 48.91 212 ARG A N 1
ATOM 1588 C CA . ARG A 1 212 ? -6.596 -13.373 -2.538 1.00 48.91 212 ARG A CA 1
ATOM 1589 C C . ARG A 1 212 ? -6.526 -14.835 -2.079 1.00 48.91 212 ARG A C 1
ATOM 1591 O O . ARG A 1 212 ? -6.864 -15.124 -0.935 1.00 48.91 212 ARG A O 1
ATOM 1598 N N . GLN A 1 213 ? -6.046 -15.749 -2.927 1.00 49.88 213 GLN A N 1
ATOM 1599 C CA . GLN A 1 213 ? -5.939 -17.174 -2.578 1.00 49.88 213 GLN A CA 1
ATOM 1600 C C . GLN A 1 213 ? -4.805 -17.485 -1.586 1.00 49.88 213 GLN A C 1
ATOM 1602 O O . GLN A 1 213 ? -4.830 -18.534 -0.945 1.00 49.88 213 GLN A O 1
ATOM 1607 N N . ARG A 1 214 ? -3.820 -16.589 -1.433 1.00 49.97 214 ARG A N 1
ATOM 1608 C CA . ARG A 1 214 ? -2.647 -16.808 -0.568 1.00 49.97 214 ARG A CA 1
ATOM 1609 C C . ARG A 1 214 ? -2.707 -16.087 0.780 1.00 49.97 214 ARG A C 1
ATOM 1611 O O . ARG A 1 214 ? -1.974 -16.475 1.682 1.00 49.97 214 ARG A O 1
ATOM 1618 N N . ILE A 1 215 ? -3.560 -15.069 0.925 1.00 42.28 215 ILE A N 1
ATOM 1619 C CA . ILE A 1 215 ? -3.654 -14.234 2.142 1.00 42.28 215 ILE A CA 1
ATOM 1620 C C . ILE A 1 215 ? -4.861 -14.601 3.029 1.00 42.28 215 ILE A C 1
ATOM 1622 O O . ILE A 1 215 ? -4.992 -14.088 4.139 1.00 42.28 215 ILE A O 1
ATOM 1626 N N . ALA A 1 216 ? -5.721 -15.534 2.609 1.00 31.39 216 ALA A N 1
ATOM 1627 C CA . ALA A 1 216 ? -6.785 -16.029 3.478 1.00 31.39 216 ALA A CA 1
ATOM 1628 C C . ALA A 1 216 ? -6.188 -16.663 4.758 1.00 31.39 216 ALA A C 1
ATOM 1630 O O . ALA A 1 216 ? -5.347 -17.563 4.649 1.00 31.39 216 ALA A O 1
ATOM 1631 N N . PRO A 1 217 ? -6.588 -16.221 5.966 1.00 33.31 217 PRO A N 1
ATOM 1632 C CA . PRO A 1 217 ? -6.159 -16.876 7.192 1.00 33.31 217 PRO A CA 1
ATOM 1633 C C . PRO A 1 217 ? -6.710 -18.307 7.205 1.00 33.31 217 PRO A C 1
ATOM 1635 O O . PRO A 1 217 ? -7.891 -18.525 6.929 1.00 33.31 217 PRO A O 1
ATOM 1638 N N . ARG A 1 218 ? -5.838 -19.276 7.497 1.00 34.22 218 ARG A N 1
ATOM 1639 C CA . ARG A 1 218 ? -6.272 -20.587 7.991 1.00 34.22 218 ARG A CA 1
ATOM 1640 C C . ARG A 1 218 ? -6.871 -20.451 9.383 1.00 34.22 218 ARG A C 1
ATOM 1642 O O . ARG A 1 218 ? -6.345 -19.616 10.154 1.00 34.22 218 ARG A O 1
#

Foldseek 3Di:
DAWPDADPQLETEDEDADPVRQVVCVVCVVVVVVVCCVVVVVSVHPYYHYDYQAEAEEEEEEDPPQDPLVLVLVVVVVVQVLCCVLPNQSYAYEYEYACDDPVSVSVVVSLVVVQVVCVPPSGHRYHYDHDPPPVDPDPCPVVVSLVVVVVVPHQAYEFEYEVPGDTDPSVVVCVVSVRYYAYDYDDDPPPPDPDDDDDDDDDDHDDVVVSSVVPDDD

pLDDT: mean 78.88, std 19.85, range [31.39, 97.25]

Secondary structure (DSSP, 8-state):
-EEEEE-TT-EEEEEESSHHHHHHHHHHHHHHHHHHHHH-GGG---EEEEEE--EEEEEEEE-TT---HHHHHHHHHHHHHHHHHHH-TTSEEEEE--S-SHHHHHHHHHHHHHHHHTBTBS-------PPP-----SHHHHHHHHHHHHHT--SEEEEE--TTPPPPTHHHHHHHTT--EEEE-PPPP------------------HHHHHHHHS--

Sequence (218 aa):
MEPLGVDAQMRLHVLCESPAWRTQLQLIGKPVLTRINEIVPEARLTGLLAHMRPRILVLVVATDNFADEQLVSDVLLETCYDVIEAFGPEHQVALKVLGESAFDHHVGRWAAAHTSATAGVSAPLYGMVHLPDHAEHGEGATWVRDRSVIAEGPQLCLAFCAPGAPLPAITQLATGAGIPVRRLRREGPVAELSPVRTTETAGEAGTVADVRQRIAPR

Radius of gyration: 21.94 Å; chains: 1; bounding box: 53×37×76 Å